Protein 9JM1 (pdb70)

Sequence (311 aa):
GEFEKRAKELIERAKKLNTRSARTAIVLANLIATYKELKKEGNEKELKLLQQSLAHMQALLEQEEGEFEKRAKELIERAKKLNTRSARTAIVLANLIATYKELKKEGNEKELKLLQQSLAHMQALLEQEEEFEKRAKELIERAKKLNTRSARTAIVLANLIATYKELKKEGNEKELKLLQQSLAHMQALLEQEEFEKRAKELIERAKKLNTRSARTAIVLANLIATYKELKKEGNEKELKLLQQSLAHMQALLEQEEGEFEKRAKELIERAKKLNTRSARTAIVLANLIATYKELKKEGNEKELKLLQQSL

Structure (mmCIF, N/CA/C/O backbone):
data_9JM1
#
_entry.id   9JM1
#
_cell.length_a   75.748
_cell.length_b   75.748
_cell.length_c   130.030
_cell.angle_alpha   90.00
_cell.angle_beta   90.00
_cell.angle_gamma   120.00
#
_symmetry.space_group_name_H-M   'P 31 2 1'
#
loop_
_entity.id
_entity.type
_entity.pdbx_description
1 polymer 'light-responsive oligomer C2-5'
2 non-polymer 'SODIUM ION'
3 water water
#
loop_
_atom_site.group_PDB
_atom_site.id
_atom_site.type_symbol
_atom_site.label_atom_id
_atom_site.label_alt_id
_atom_site.label_comp_id
_atom_site.label_asym_id
_atom_site.label_entity_id
_atom_site.label_seq_id
_atom_site.pdbx_PDB_ins_code
_atom_site.Cartn_x
_atom_site.Cartn_y
_atom_site.Cartn_z
_atom_site.occupancy
_atom_site.B_iso_or_equiv
_atom_site.auth_seq_id
_atom_site.auth_comp_id
_atom_site.auth_asym_id
_atom_site.auth_atom_id
_atom_site.pdbx_PDB_model_num
ATOM 1 N N . GLY A 1 2 ? -58.470 11.735 6.508 1.00 30.00 3 GLY A N 1
ATOM 2 C CA . GLY A 1 2 ? -57.262 12.259 7.114 1.00 30.00 3 GLY A CA 1
ATOM 3 C C . GLY A 1 2 ? -56.435 13.239 6.312 1.00 30.00 3 GLY A C 1
ATOM 4 O O . GLY A 1 2 ? -55.911 14.182 6.881 1.00 30.00 3 GLY A O 1
ATOM 5 N N . GLU A 1 3 ? -56.281 13.018 5.024 1.00 36.23 4 GLU A N 1
ATOM 6 C CA . GLU A 1 3 ? -55.552 13.939 4.189 1.00 36.47 4 GLU A CA 1
ATOM 7 C C . GLU A 1 3 ? -54.120 14.060 4.687 1.00 39.44 4 GLU A C 1
ATOM 8 O O . GLU A 1 3 ? -53.274 13.285 4.258 1.00 39.80 4 GLU A O 1
ATOM 10 N N . PHE A 1 4 ? -53.828 14.987 5.588 1.00 38.65 5 PHE A N 1
ATOM 11 C CA . PHE A 1 4 ? -52.433 15.132 5.994 1.00 28.44 5 PHE A CA 1
ATOM 12 C C . PHE A 1 4 ? -51.990 13.931 6.815 1.00 33.16 5 PHE A C 1
ATOM 13 O O . PHE A 1 4 ? -50.902 13.381 6.605 1.00 32.00 5 PHE A O 1
ATOM 21 N N . GLU A 1 5 ? -52.866 13.472 7.692 1.00 29.92 6 GLU A N 1
ATOM 22 C CA . GLU A 1 5 ? -52.514 12.390 8.591 1.00 33.31 6 GLU A CA 1
ATOM 23 C C . GLU A 1 5 ? -52.309 11.106 7.876 1.00 36.13 6 GLU A C 1
ATOM 24 O O . GLU A 1 5 ? -51.469 10.314 8.245 1.00 45.86 6 GLU A O 1
ATOM 30 N N . LYS A 1 6 ? -53.064 10.902 6.833 1.00 38.43 7 LYS A N 1
ATOM 31 C CA . LYS A 1 6 ? -52.990 9.657 6.125 1.00 38.88 7 LYS A CA 1
ATOM 32 C C . LYS A 1 6 ? -51.688 9.528 5.365 1.00 41.43 7 LYS A C 1
ATOM 33 O O . LYS A 1 6 ? -51.082 8.474 5.377 1.00 45.56 7 LYS A O 1
ATOM 39 N N . ARG A 1 7 ? -51.253 10.587 4.710 1.00 37.97 8 ARG A N 1
ATOM 40 C CA . ARG A 1 7 ? -49.973 10.569 4.050 1.00 34.93 8 ARG A CA 1
ATOM 41 C C . ARG A 1 7 ? -48.832 10.475 5.057 1.00 39.27 8 ARG A C 1
ATOM 42 O O . ARG A 1 7 ? -47.844 9.841 4.784 1.00 41.17 8 ARG A O 1
ATOM 50 N N . ALA A 1 8 ? -48.964 11.106 6.221 1.00 40.73 9 ALA A N 1
ATOM 51 C CA . ALA A 1 8 ? -47.932 10.942 7.240 1.00 37.47 9 ALA A CA 1
ATOM 52 C C . ALA A 1 8 ? -47.900 9.521 7.793 1.00 41.94 9 ALA A C 1
ATOM 53 O O . ALA A 1 8 ? -46.820 8.959 8.010 1.00 38.53 9 ALA A O 1
ATOM 55 N N . LYS A 1 9 ? -49.072 8.915 8.018 1.00 42.85 10 LYS A N 1
ATOM 56 C CA . LYS A 1 9 ? -49.098 7.535 8.498 1.00 38.10 10 LYS A CA 1
ATOM 57 C C . LYS A 1 9 ? -48.602 6.566 7.437 1.00 41.44 10 LYS A C 1
ATOM 58 O O . LYS A 1 9 ? -47.968 5.557 7.768 1.00 44.35 10 LYS A O 1
ATOM 64 N N . GLU A 1 10 ? -48.883 6.851 6.163 1.00 40.35 11 GLU A N 1
ATOM 65 C CA . GLU A 1 10 ? -48.309 6.053 5.089 1.00 43.38 11 GLU A CA 1
ATOM 66 C C . GLU A 1 10 ? -46.795 6.187 5.082 1.00 45.47 11 GLU A C 1
ATOM 67 O O . GLU A 1 10 ? -46.085 5.228 4.759 1.00 45.56 11 GLU A O 1
ATOM 73 N N . LEU A 1 11 ? -46.286 7.368 5.443 1.00 42.20 12 LEU A N 1
ATOM 74 C CA . LEU A 1 11 ? -44.850 7.543 5.607 1.00 39.83 12 LEU A CA 1
ATOM 75 C C . LEU A 1 11 ? -44.354 6.859 6.875 1.00 38.60 12 LEU A C 1
ATOM 76 O O . LEU A 1 11 ? -43.237 6.334 6.894 1.00 38.43 12 LEU A O 1
ATOM 81 N N . ILE A 1 12 ? -45.172 6.846 7.934 1.00 39.62 13 ILE A N 1
ATOM 82 C CA . ILE A 1 12 ? -44.806 6.123 9.154 1.00 37.71 13 ILE A CA 1
ATOM 83 C C . ILE A 1 12 ? -44.644 4.645 8.862 1.00 44.46 13 ILE A C 1
ATOM 84 O O . ILE A 1 12 ? -43.643 4.016 9.241 1.00 44.37 13 ILE A O 1
ATOM 89 N N . GLU A 1 13 ? -45.635 4.058 8.187 1.00 42.67 14 GLU A N 1
ATOM 90 C CA . GLU A 1 13 ? -45.558 2.670 7.774 1.00 46.46 14 GLU A CA 1
ATOM 91 C C . GLU A 1 13 ? -44.368 2.476 6.861 1.00 49.01 14 GLU A C 1
ATOM 92 O O . GLU A 1 13 ? -43.570 1.547 7.027 1.00 51.18 14 GLU A O 1
ATOM 98 N N . ARG A 1 14 ? -44.224 3.379 5.894 1.00 49.10 15 ARG A N 1
ATOM 99 C CA . ARG A 1 14 ? -43.294 3.095 4.825 1.00 41.77 15 ARG A CA 1
ATOM 100 C C . ARG A 1 14 ? -41.881 3.061 5.388 1.00 49.69 15 ARG A C 1
ATOM 101 O O . ARG A 1 14 ? -41.096 2.158 5.077 1.00 54.00 15 ARG A O 1
ATOM 109 N N . ALA A 1 15 ? -41.587 4.020 6.276 1.00 47.41 16 ALA A N 1
ATOM 110 C CA . ALA A 1 15 ? -40.324 4.195 6.988 1.00 46.92 16 ALA A CA 1
ATOM 111 C C . ALA A 1 15 ? -40.101 3.142 8.070 1.00 49.58 16 ALA A C 1
ATOM 112 O O . ALA A 1 15 ? -38.953 2.869 8.453 1.00 44.76 16 ALA A O 1
ATOM 114 N N . LYS A 1 16 ? -41.187 2.601 8.628 1.00 47.18 17 LYS A N 1
ATOM 115 C CA . LYS A 1 16 ? -41.073 1.603 9.683 1.00 47.37 17 LYS A CA 1
ATOM 116 C C . LYS A 1 16 ? -40.405 0.327 9.208 1.00 50.51 17 LYS A C 1
ATOM 117 O O . LYS A 1 16 ? -39.995 -0.478 10.043 1.00 52.30 17 LYS A O 1
ATOM 123 N N . LYS A 1 17 ? -40.290 0.147 7.918 1.00 47.16 18 LYS A N 1
ATOM 124 C CA . LYS A 1 17 ? -39.712 -1.052 7.398 1.00 48.26 18 LYS A CA 1
ATOM 125 C C . LYS A 1 17 ? -38.228 -0.871 7.065 1.00 56.16 18 LYS A C 1
ATOM 126 O O . LYS A 1 17 ? -37.640 -1.706 6.401 1.00 57.22 18 LYS A O 1
ATOM 132 N N . LEU A 1 18 ? -37.621 0.209 7.511 1.00 52.10 19 LEU A N 1
ATOM 133 C CA . LEU A 1 18 ? -36.203 0.399 7.297 1.00 55.21 19 LEU A CA 1
ATOM 134 C C . LEU A 1 18 ? -35.544 0.132 8.609 1.00 60.99 19 LEU A C 1
ATOM 135 O O . LEU A 1 18 ? -34.36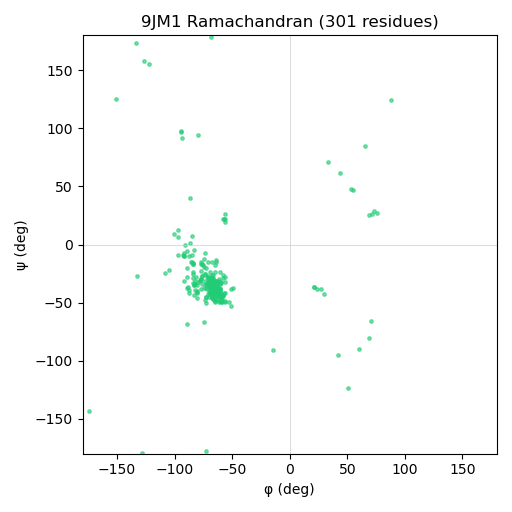1 -0.167 8.663 1.00 55.18 19 LEU A O 1
ATOM 140 N N . ASN A 1 19 ? -36.318 0.251 9.673 1.00 58.90 20 ASN A N 1
ATOM 141 C CA . ASN A 1 19 ? -35.813 0.073 11.022 1.00 58.02 20 ASN A CA 1
ATOM 142 C C . ASN A 1 19 ? -34.384 0.512 11.273 1.00 57.83 20 ASN A C 1
ATOM 143 O O . ASN A 1 19 ? -33.511 -0.315 11.508 1.00 61.82 20 ASN A O 1
ATOM 148 N N . THR A 1 20 ? -34.150 1.812 11.270 1.00 50.00 21 THR A N 1
ATOM 149 C CA . THR A 1 20 ? -32.841 2.321 11.607 1.00 53.69 21 THR A CA 1
ATOM 150 C C . THR A 1 20 ? -33.015 3.391 12.680 1.00 47.90 21 THR A C 1
ATOM 151 O O . THR A 1 20 ? -34.119 3.670 13.101 1.00 47.94 21 THR A O 1
ATOM 155 N N . ARG A 1 21 ? -31.930 3.988 13.119 1.00 45.38 22 ARG A N 1
ATOM 156 C CA . ARG A 1 21 ? -32.021 5.035 14.118 1.00 48.24 22 ARG A CA 1
ATOM 157 C C . ARG A 1 21 ? -32.579 6.297 13.516 1.00 41.32 22 ARG A C 1
ATOM 158 O O . ARG A 1 21 ? -33.445 6.908 14.098 1.00 41.94 22 ARG A O 1
ATOM 161 N N . SER A 1 22 ? -32.089 6.664 12.355 1.00 38.73 23 SER A N 1
ATOM 162 C CA . SER A 1 22 ? -32.525 7.839 11.661 1.00 35.49 23 SER A CA 1
ATOM 163 C C . SER A 1 22 ? -33.983 7.788 11.364 1.00 35.57 23 SER A C 1
ATOM 164 O O . SER A 1 22 ? -34.688 8.750 11.533 1.00 30.85 23 SER A O 1
ATOM 167 N N . ALA A 1 23 ? -34.429 6.646 10.913 1.00 41.69 24 ALA A N 1
ATOM 168 C CA . ALA A 1 23 ? -35.813 6.462 10.592 1.00 38.03 24 ALA A CA 1
ATOM 169 C C . ALA A 1 23 ? -36.689 6.428 11.806 1.00 30.52 24 ALA A C 1
ATOM 170 O O . ALA A 1 23 ? -37.814 6.851 11.737 1.00 36.05 24 ALA A O 1
ATOM 172 N N . ARG A 1 24 ? -36.195 5.927 12.920 1.00 31.10 25 ARG A N 1
ATOM 173 C CA . ARG A 1 24 ? -37.031 6.029 14.108 1.00 39.62 25 ARG A CA 1
ATOM 174 C C . ARG A 1 24 ? -37.111 7.463 14.598 1.00 32.90 25 ARG A C 1
ATOM 175 O O . ARG A 1 24 ? -37.989 7.787 15.403 1.00 34.80 25 ARG A O 1
ATOM 183 N N . THR A 1 25 ? -36.221 8.327 14.108 1.00 27.48 26 THR A N 1
ATOM 184 C CA . THR A 1 25 ? -36.306 9.754 14.387 1.00 36.42 26 THR A CA 1
ATOM 185 C C . THR A 1 25 ? -37.288 10.429 13.441 1.00 32.17 26 THR A C 1
ATOM 186 O O . THR A 1 25 ? -37.991 11.369 13.832 1.00 29.07 26 THR A O 1
ATOM 190 N N . ALA A 1 26 ? -37.351 9.956 12.195 1.00 26.01 27 ALA A N 1
ATOM 191 C CA . ALA A 1 26 ? -38.345 10.466 11.260 1.00 34.63 27 ALA A CA 1
ATOM 192 C C . ALA A 1 26 ? -39.750 10.041 11.664 1.00 30.04 27 ALA A C 1
ATOM 193 O O . ALA A 1 26 ? -40.703 10.814 11.517 1.00 29.81 27 ALA A O 1
ATOM 195 N N . ILE A 1 27 ? -39.895 8.823 12.193 1.00 33.37 28 ILE A N 1
ATOM 196 C CA . ILE A 1 27 ? -41.216 8.336 12.582 1.00 36.49 28 ILE A CA 1
ATOM 197 C C . ILE A 1 27 ? -41.767 9.150 13.746 1.00 29.97 28 ILE A C 1
ATOM 198 O O . ILE A 1 27 ? -42.928 9.576 13.730 1.00 29.58 28 ILE A O 1
ATOM 203 N N . VAL A 1 28 ? -40.950 9.374 14.770 1.00 31.18 29 VAL A N 1
ATOM 204 C CA . VAL A 1 28 ? -41.346 10.180 15.919 1.00 24.62 29 VAL A CA 1
ATOM 205 C C . VAL A 1 28 ? -41.748 11.581 15.472 1.00 30.27 29 VAL A C 1
ATOM 206 O O . VAL A 1 28 ? -42.710 12.160 15.980 1.00 30.25 29 VAL A O 1
ATOM 229 N N . LEU A 1 30 ? -42.782 12.602 12.336 1.00 28.78 31 LEU A N 1
ATOM 230 C CA . LEU A 1 30 ? -44.014 12.542 11.553 1.00 28.75 31 LEU A CA 1
ATOM 231 C C . LEU A 1 30 ? -45.230 12.336 12.453 1.00 32.79 31 LEU A C 1
ATOM 232 O O . LEU A 1 30 ? -46.305 12.875 12.189 1.00 30.66 31 LEU A O 1
ATOM 237 N N . ALA A 1 31 ? -45.056 11.543 13.514 1.00 28.73 32 ALA A N 1
ATOM 238 C CA . ALA A 1 31 ? -46.117 11.408 14.505 1.00 22.49 32 ALA A CA 1
ATOM 239 C C . ALA A 1 31 ? -46.406 12.750 15.165 1.00 23.19 32 ALA A C 1
ATOM 240 O O . ALA A 1 31 ? -47.566 13.084 15.433 1.00 25.62 32 ALA A O 1
ATOM 242 N N . ASN A 1 32 ? -45.357 13.529 15.442 1.00 25.94 33 ASN A N 1
ATOM 243 C CA . ASN A 1 32 ? -45.541 14.865 16.000 1.00 25.34 33 ASN A CA 1
ATOM 244 C C . ASN A 1 32 ? -46.173 15.822 14.995 1.00 27.87 33 ASN A C 1
ATOM 245 O O . ASN A 1 32 ? -46.930 16.715 15.390 1.00 27.72 33 ASN A O 1
ATOM 250 N N . LEU A 1 33 ? -45.878 15.659 13.701 1.00 26.75 34 LEU A N 1
ATOM 251 C CA . LEU A 1 33 ? -46.515 16.506 12.696 1.00 27.27 34 LEU A CA 1
ATOM 252 C C . LEU A 1 33 ? -48.018 16.266 12.651 1.00 23.48 34 LEU A C 1
ATOM 253 O O . LEU A 1 33 ? -48.799 17.210 12.483 1.00 25.27 34 LEU A O 1
ATOM 258 N N . ILE A 1 34 ? -48.439 15.006 12.782 1.00 25.08 35 ILE A N 1
ATOM 259 C CA . ILE A 1 34 ? -49.865 14.691 12.836 1.00 22.73 35 ILE A CA 1
ATOM 260 C C . ILE A 1 34 ? -50.516 15.384 14.025 1.00 24.75 35 ILE A C 1
ATOM 261 O O . ILE A 1 34 ? -51.558 16.037 13.894 1.00 29.52 35 ILE A O 1
ATOM 266 N N . ALA A 1 35 ? -49.900 15.262 15.204 1.00 23.66 36 ALA A N 1
ATOM 267 C CA . ALA A 1 35 ? -50.478 15.850 16.408 1.00 25.66 36 ALA A CA 1
ATOM 268 C C . ALA A 1 35 ? -50.533 17.367 16.304 1.00 22.61 36 ALA A C 1
ATOM 269 O O . ALA A 1 35 ? -51.517 17.991 16.718 1.00 24.48 36 ALA A O 1
ATOM 271 N N . THR A 1 36 ? -49.481 17.980 15.759 1.00 24.72 37 THR A N 1
ATOM 272 C CA . THR A 1 36 ? -49.485 19.427 15.577 1.00 26.12 37 THR A CA 1
ATOM 273 C C . THR A 1 36 ? -50.499 19.839 14.518 1.00 27.39 37 THR A C 1
ATOM 274 O O . THR A 1 36 ? -51.147 20.885 14.642 1.00 30.92 37 THR A O 1
ATOM 278 N N . TYR A 1 37 ? -50.645 19.028 13.466 1.00 23.24 38 TYR A N 1
ATOM 279 C CA . TYR A 1 37 ? -51.587 19.355 12.400 1.00 26.00 38 TYR A CA 1
ATOM 280 C C . TYR A 1 37 ? -53.025 19.348 12.903 1.00 29.63 38 TYR A C 1
ATOM 281 O O . TYR A 1 37 ? -53.822 20.219 12.533 1.00 28.27 38 TYR A O 1
ATOM 290 N N . LYS A 1 38 ? -53.380 18.366 13.736 1.00 30.83 39 LYS A N 1
ATOM 291 C CA . LYS A 1 38 ? -54.740 18.299 14.261 1.00 29.14 39 LYS A CA 1
ATOM 292 C C . LYS A 1 38 ? -55.080 19.543 15.070 1.00 35.36 39 LYS A C 1
ATOM 293 O O . LYS A 1 38 ? -56.202 20.057 14.990 1.00 32.25 39 LYS A O 1
ATOM 299 N N . GLU A 1 39 ? -54.121 20.048 15.847 1.00 29.80 40 GLU A N 1
ATOM 300 C CA . GLU A 1 39 ? -54.367 21.245 16.644 1.00 33.21 40 GLU A CA 1
ATOM 301 C C . GLU A 1 39 ? -54.487 22.481 15.761 1.00 34.31 40 GLU A C 1
ATOM 302 O O . GLU A 1 39 ? -55.388 23.305 15.951 1.00 35.76 40 GLU A O 1
ATOM 308 N N . LEU A 1 40 ? -53.583 22.628 14.787 1.00 32.47 41 LEU A N 1
ATOM 309 C CA . LEU A 1 40 ? -53.624 23.808 13.930 1.00 33.37 41 LEU A CA 1
ATOM 310 C C . LEU A 1 40 ? -54.867 23.825 13.051 1.00 28.96 41 LEU A C 1
ATOM 311 O O . LEU A 1 40 ? -55.327 24.902 12.653 1.00 32.21 41 LEU A O 1
ATOM 316 N N . LYS A 1 41 ? -55.427 22.654 12.740 1.00 25.48 42 LYS A N 1
ATOM 317 C CA . LYS A 1 41 ? -56.690 22.624 12.011 1.00 31.68 42 LYS A CA 1
ATOM 318 C C . LYS A 1 41 ? -57.832 23.136 12.880 1.00 34.77 42 LYS A C 1
ATOM 319 O O . LYS A 1 41 ? -58.707 23.865 12.399 1.00 35.27 42 LYS A O 1
ATOM 325 N N . LYS A 1 42 ? -57.846 22.753 14.161 1.00 31.44 43 LYS A N 1
ATOM 326 C CA . LYS A 1 42 ? -58.831 23.304 15.086 1.00 31.61 43 LYS A CA 1
ATOM 327 C C . LYS A 1 42 ? -58.621 24.800 15.276 1.00 32.73 43 LYS A C 1
ATOM 328 O O . LYS A 1 42 ? -59.588 25.561 15.394 1.00 42.78 43 LYS A O 1
ATOM 334 N N . GLU A 1 43 ? -57.360 25.238 15.311 1.00 33.31 44 GLU A N 1
ATOM 335 C CA . GLU A 1 43 ? -57.057 26.655 15.466 1.00 33.09 44 GLU A CA 1
ATOM 336 C C . GLU A 1 43 ? -57.356 27.453 14.207 1.00 38.84 44 GLU A C 1
ATOM 337 O O . GLU A 1 43 ? -57.499 28.678 14.285 1.00 50.53 44 GLU A O 1
ATOM 343 N N . GLY A 1 44 ? -57.448 26.797 13.052 1.00 36.58 45 GLY A N 1
ATOM 344 C CA . GLY A 1 44 ? -57.676 27.544 11.834 1.00 32.87 45 GLY A CA 1
ATOM 345 C C . GLY A 1 44 ? -56.459 28.266 11.310 1.00 34.84 45 GLY A C 1
ATOM 346 O O . GLY A 1 44 ? -56.601 29.267 10.605 1.00 42.06 45 GLY A O 1
ATOM 347 N N . ASN A 1 45 ? -55.261 27.768 11.603 1.00 31.46 46 ASN A N 1
ATOM 348 C CA . ASN A 1 45 ? -54.027 28.432 11.190 1.00 35.59 46 ASN A CA 1
ATOM 349 C C . ASN A 1 45 ? -53.601 27.800 9.876 1.00 33.30 46 ASN A C 1
ATOM 350 O O . ASN A 1 45 ? -52.940 26.760 9.856 1.00 34.68 46 ASN A O 1
ATOM 355 N N . GLU A 1 46 ? -53.963 28.452 8.772 1.00 30.68 47 GLU A N 1
ATOM 356 C CA . GLU A 1 46 ? -53.766 27.870 7.454 1.00 30.88 47 GLU A CA 1
ATOM 357 C C . GLU A 1 46 ? -52.366 28.114 6.921 1.00 24.06 47 GLU A C 1
ATOM 358 O O . GLU A 1 46 ? -51.887 27.337 6.087 1.00 27.02 47 GLU A O 1
ATOM 360 N N . LYS A 1 47 ? -51.698 29.171 7.386 1.00 24.93 48 LYS A N 1
ATOM 361 C CA . LYS A 1 47 ? -50.311 29.383 6.995 1.00 26.27 48 LYS A CA 1
ATOM 362 C C . LYS A 1 47 ? -49.424 28.291 7.576 1.00 25.05 48 LYS A C 1
ATOM 363 O O . LYS A 1 47 ? -48.513 27.796 6.903 1.00 24.03 48 LYS A O 1
ATOM 369 N N . GLU A 1 48 ? -49.683 27.900 8.825 1.00 29.47 49 GLU A N 1
ATOM 370 C CA . GLU A 1 48 ? -48.904 26.843 9.456 1.00 20.49 49 GLU A CA 1
ATOM 371 C C . GLU A 1 48 ? -49.336 25.471 8.956 1.00 24.64 49 GLU A C 1
ATOM 372 O O . GLU A 1 48 ? -48.517 24.545 8.919 1.00 22.89 49 GLU A O 1
ATOM 378 N N . LEU A 1 49 ? -50.611 25.318 8.582 1.00 23.11 50 LEU A N 1
ATOM 379 C CA . LEU A 1 49 ? -51.054 24.070 7.969 1.00 21.46 50 LEU A CA 1
ATOM 380 C C . LEU A 1 49 ? -50.331 23.841 6.649 1.00 22.05 50 LEU A C 1
ATOM 381 O O . LEU A 1 49 ? -49.897 22.722 6.351 1.00 21.23 50 LEU A O 1
ATOM 386 N N . LYS A 1 50 ? -50.200 24.898 5.845 1.00 24.21 51 LYS A N 1
ATOM 387 C CA . LYS A 1 50 ? -49.398 24.827 4.629 1.00 26.03 51 LYS A CA 1
ATOM 388 C C . LYS A 1 50 ? -47.941 24.528 4.952 1.00 21.88 51 LYS A C 1
ATOM 389 O O . LYS A 1 50 ? -47.299 23.718 4.273 1.00 25.62 51 LYS A O 1
ATOM 395 N N . LEU A 1 51 ? -47.400 25.188 5.977 1.00 26.61 52 LEU A N 1
ATOM 396 C CA . LEU A 1 51 ? -46.015 24.956 6.372 1.00 25.03 52 LEU A CA 1
ATOM 397 C C . LEU A 1 51 ? -45.766 23.493 6.723 1.00 25.25 52 LEU A C 1
ATOM 398 O O . LEU A 1 51 ? -44.752 22.914 6.314 1.00 24.30 52 LEU A O 1
ATOM 403 N N . LEU A 1 52 ? -46.675 22.879 7.484 1.00 17.59 53 LEU A N 1
ATOM 404 C CA . LEU A 1 52 ? -46.520 21.467 7.825 1.00 24.07 53 LEU A CA 1
ATOM 405 C C . LEU A 1 52 ? -46.736 20.562 6.617 1.00 25.20 53 LEU A C 1
ATOM 406 O O . LEU A 1 52 ? -46.093 19.512 6.504 1.00 26.53 53 LEU A O 1
ATOM 411 N N . GLN A 1 53 ? -47.639 20.944 5.710 1.00 19.79 54 GLN A N 1
ATOM 412 C CA . GLN A 1 53 ? -47.817 20.169 4.486 1.00 31.64 54 GLN A CA 1
ATOM 413 C C . GLN A 1 53 ? -46.540 20.167 3.659 1.00 27.52 54 GLN A C 1
ATOM 414 O O . GLN A 1 53 ? -46.188 19.154 3.043 1.00 23.19 54 GLN A O 1
ATOM 420 N N . GLN A 1 54 ? -45.838 21.301 3.629 1.00 21.89 55 GLN A N 1
ATOM 421 C CA . GLN A 1 54 ? -44.550 21.362 2.948 1.00 20.25 55 GLN A CA 1
ATOM 422 C C . GLN A 1 54 ? -43.527 20.461 3.626 1.00 23.90 55 GLN A C 1
ATOM 423 O O . GLN A 1 54 ? -42.765 19.758 2.951 1.00 24.56 55 GLN A O 1
ATOM 429 N N . SER A 1 55 ? -43.481 20.483 4.962 1.00 22.62 56 SER A N 1
ATOM 430 C CA . SER A 1 55 ? -42.567 19.601 5.678 1.00 23.59 56 SER A CA 1
ATOM 431 C C . SER A 1 55 ? -42.866 18.136 5.384 1.00 22.88 56 SER A C 1
ATOM 432 O O . SER A 1 55 ? -41.947 17.317 5.290 1.00 21.33 56 SER A O 1
ATOM 435 N N . LEU A 1 56 ? -44.142 17.796 5.183 1.00 20.01 57 LEU A N 1
ATOM 436 C CA . LEU A 1 56 ? -44.496 16.420 4.849 1.00 23.64 57 LEU A CA 1
ATOM 437 C C . LEU A 1 56 ? -43.984 16.025 3.471 1.00 25.61 57 LEU A C 1
ATOM 438 O O . LEU A 1 56 ? -43.650 14.855 3.247 1.00 26.97 57 LEU A O 1
ATOM 443 N N . ALA A 1 57 ? -43.894 16.980 2.542 1.00 29.15 58 ALA A N 1
ATOM 444 C CA . ALA A 1 57 ? -43.466 16.651 1.190 1.00 28.34 58 ALA A CA 1
ATOM 445 C C . ALA A 1 57 ? -41.953 16.661 1.066 1.00 27.61 58 ALA A C 1
ATOM 446 O O . ALA A 1 57 ? -41.412 16.100 0.107 1.00 29.81 58 ALA A O 1
ATOM 448 N N . HIS A 1 58 ? -41.267 17.241 2.048 1.00 24.69 59 HIS A N 1
ATOM 449 C CA . HIS A 1 58 ? -39.816 17.170 2.116 1.00 21.21 59 HIS A CA 1
ATOM 450 C C . HIS A 1 58 ? -39.399 15.856 2.763 1.00 29.36 59 HIS A C 1
ATOM 451 O O . HIS A 1 58 ? -38.475 15.189 2.283 1.00 28.53 59 HIS A O 1
ATOM 458 N N . MET A 1 59 ? -40.075 15.469 3.852 1.00 26.85 60 MET A N 1
ATOM 459 C CA . MET A 1 59 ? -39.805 14.170 4.461 1.00 26.10 60 MET A CA 1
ATOM 460 C C . MET A 1 59 ? -40.101 13.031 3.502 1.00 30.21 60 MET A C 1
ATOM 461 O O . MET A 1 59 ? -39.439 11.989 3.549 1.00 35.48 60 MET A O 1
ATOM 466 N N . GLN A 1 60 ? -41.062 13.219 2.595 1.00 33.41 61 GLN A N 1
ATOM 467 C CA . GLN A 1 60 ? -41.309 12.168 1.617 1.00 33.16 61 GLN A CA 1
ATOM 468 C C . GLN A 1 60 ? -40.152 12.033 0.640 1.00 28.80 61 GLN A C 1
ATOM 469 O O . GLN A 1 60 ? -39.839 10.919 0.216 1.00 35.53 61 GLN A O 1
ATOM 475 N N . ALA A 1 61 ? -39.422 13.116 0.368 1.00 28.87 62 ALA A N 1
ATOM 476 C CA . ALA A 1 61 ? -38.358 13.014 -0.622 1.00 23.81 62 ALA A CA 1
ATOM 477 C C . ALA A 1 61 ? -37.050 12.551 -0.007 1.00 36.70 62 ALA A C 1
ATOM 478 O O . ALA A 1 61 ? -36.113 12.214 -0.739 1.00 41.06 62 ALA A O 1
ATOM 480 N N . LEU A 1 62 ? -36.987 12.499 1.321 1.00 35.32 63 LEU A N 1
ATOM 481 C CA . LEU A 1 62 ? -35.834 11.957 2.025 1.00 26.85 63 LEU A CA 1
ATOM 482 C C . LEU A 1 62 ? -36.019 10.461 2.231 1.00 29.77 63 LEU A C 1
ATOM 483 O O . LEU A 1 62 ? -35.058 9.688 2.146 1.00 39.92 63 LEU A O 1
ATOM 488 N N . LEU A 1 63 ? -37.257 10.048 2.496 1.00 30.80 64 LEU A N 1
ATOM 489 C CA . LEU A 1 63 ? -37.608 8.657 2.734 1.00 35.36 64 LEU A CA 1
ATOM 490 C C . LEU A 1 63 ? -38.025 7.927 1.462 1.00 38.20 64 LEU A C 1
ATOM 491 O O . LEU A 1 63 ? -38.226 6.709 1.506 1.00 42.46 64 LEU A O 1
ATOM 496 N N . GLU A 1 64 ? -38.167 8.635 0.336 1.00 37.66 65 GLU A N 1
ATOM 497 C CA . GLU A 1 64 ? -38.278 7.957 -0.952 1.00 43.37 65 GLU A CA 1
ATOM 498 C C . GLU A 1 64 ? -36.905 7.553 -1.474 1.00 37.93 65 GLU A C 1
ATOM 499 O O . GLU A 1 64 ? -36.733 6.447 -1.998 1.00 39.84 65 GLU A O 1
ATOM 505 N N . GLN A 1 65 ? -35.918 8.439 -1.326 1.00 33.84 66 GLN A N 1
ATOM 506 C CA . GLN A 1 65 ? -34.563 8.144 -1.775 1.00 37.55 66 GLN A CA 1
ATOM 507 C C . GLN A 1 65 ? -33.900 7.092 -0.896 1.00 47.37 66 GLN A C 1
ATOM 508 O O . GLN A 1 65 ? -33.007 6.372 -1.357 1.00 48.20 66 GLN A O 1
ATOM 514 N N . GLU A 1 66 ? -34.318 6.996 0.368 1.00 46.72 67 GLU A N 1
ATOM 515 C CA . GLU A 1 66 ? -33.687 6.063 1.295 1.00 44.03 67 GLU A CA 1
ATOM 516 C C . GLU A 1 66 ? -34.065 4.623 0.974 1.00 46.57 67 GLU A C 1
ATOM 517 O O . GLU A 1 66 ? -33.194 3.753 0.857 1.00 51.99 67 GLU A O 1
ATOM 523 N N . GLU A 1 67 ? -35.357 4.357 0.825 1.00 42.97 68 GLU A N 1
ATOM 524 C CA . GLU A 1 67 ? -35.855 3.008 0.577 1.00 49.49 68 GLU A CA 1
ATOM 525 C C . GLU A 1 67 ? -35.446 2.481 -0.797 1.00 47.11 68 GLU A C 1
ATOM 526 O O . GLU A 1 67 ? -34.696 3.127 -1.527 1.00 46.48 68 GLU A O 1
ATOM 532 N N . GLY B 1 2 ? -18.534 21.824 15.729 1.00 56.91 3 GLY B N 1
ATOM 533 C CA . GLY B 1 2 ? -19.653 20.908 15.851 1.00 61.13 3 GLY B CA 1
ATOM 534 C C . GLY B 1 2 ? -20.150 20.386 14.517 1.00 55.27 3 GLY B C 1
ATOM 535 O O . GLY B 1 2 ? -20.699 19.285 14.442 1.00 50.62 3 GLY B O 1
ATOM 536 N N . GLU B 1 3 ? -19.986 21.206 13.473 1.00 47.72 4 GLU B N 1
ATOM 537 C CA . GLU B 1 3 ? -20.321 20.833 12.101 1.00 50.18 4 GLU B CA 1
ATOM 538 C C . GLU B 1 3 ? -21.842 20.712 11.945 1.00 49.22 4 GLU B C 1
ATOM 539 O O . GLU B 1 3 ? -22.476 21.638 11.430 1.00 49.56 4 GLU B O 1
ATOM 545 N N . PHE B 1 4 ? -22.444 19.596 12.362 1.00 48.87 5 PHE B N 1
ATOM 546 C CA . PHE B 1 4 ? -23.899 19.461 12.308 1.00 42.82 5 PHE B CA 1
ATOM 547 C C . PHE B 1 4 ? -24.601 20.299 13.374 1.00 45.52 5 PHE B C 1
ATOM 548 O O . PHE B 1 4 ? -25.598 20.974 13.089 1.00 39.04 5 PHE B O 1
ATOM 556 N N . GLU B 1 5 ? -24.099 20.262 14.613 1.00 47.34 6 GLU B N 1
ATOM 557 C CA . GLU B 1 5 ? -24.833 20.843 15.738 1.00 42.09 6 GLU B CA 1
ATOM 558 C C . GLU B 1 5 ? -24.988 22.358 15.637 1.00 44.48 6 GLU B C 1
ATOM 559 O O . GLU B 1 5 ? -26.090 22.879 15.838 1.00 44.41 6 GLU B O 1
ATOM 565 N N . LYS B 1 6 ? -23.921 23.082 15.287 1.00 45.88 7 LYS B N 1
ATOM 566 C CA . LYS B 1 6 ? -23.988 24.544 15.312 1.00 46.19 7 LYS B CA 1
ATOM 567 C C . LYS B 1 6 ? -24.973 25.069 14.276 1.00 42.88 7 LYS B C 1
ATOM 568 O O . LYS B 1 6 ? -25.646 26.079 14.511 1.00 43.68 7 LYS B O 1
ATOM 574 N N . ARG B 1 7 ? -25.077 24.398 13.126 1.00 38.51 8 ARG B N 1
ATOM 575 C CA . ARG B 1 7 ? -26.056 24.816 12.128 1.00 42.88 8 ARG B CA 1
ATOM 576 C C . ARG B 1 7 ? -27.463 24.451 12.583 1.00 41.44 8 ARG B C 1
ATOM 577 O O . ARG B 1 7 ? -28.414 25.205 12.346 1.00 41.99 8 ARG B O 1
ATOM 585 N N . ALA B 1 8 ? -27.613 23.296 13.237 1.00 40.75 9 ALA B N 1
ATOM 586 C CA . ALA B 1 8 ? -28.899 22.949 13.829 1.00 33.88 9 ALA B CA 1
ATOM 587 C C . ALA B 1 8 ? -29.304 23.977 14.878 1.00 37.92 9 ALA B C 1
ATOM 588 O O . ALA B 1 8 ? -30.484 24.325 14.997 1.00 33.69 9 ALA B O 1
ATOM 590 N N . LYS B 1 9 ? -28.334 24.473 15.654 1.00 36.58 10 LYS B N 1
ATOM 591 C CA . LYS B 1 9 ? -28.625 25.541 16.605 1.00 39.90 10 LYS B CA 1
ATOM 592 C C . LYS B 1 9 ? -28.963 26.843 15.888 1.00 39.29 10 LYS B C 1
ATOM 593 O O . LYS B 1 9 ? -29.755 27.641 16.403 1.00 38.08 10 LYS B O 1
ATOM 599 N N . GLU B 1 10 ? -28.363 27.088 14.717 1.00 39.01 11 GLU B N 1
ATOM 600 C CA . GLU B 1 10 ? -28.748 28.256 13.930 1.00 36.40 11 GLU B CA 1
ATOM 601 C C . GLU B 1 10 ? -30.194 28.154 13.465 1.00 38.93 11 GLU B C 1
ATOM 602 O O . GLU B 1 10 ? -30.914 29.159 13.420 1.00 42.81 11 GLU B O 1
ATOM 608 N N . LEU B 1 11 ? -30.642 26.942 13.124 1.00 34.89 12 LEU B N 1
ATOM 609 C CA . LEU B 1 11 ? -32.034 26.754 12.730 1.00 32.55 12 LEU B CA 1
ATOM 610 C C . LEU B 1 11 ? -32.968 26.843 13.927 1.00 30.26 12 LEU B C 1
ATOM 611 O O . LEU B 1 11 ? -34.101 27.319 13.795 1.00 35.86 12 LEU B O 1
ATOM 616 N N . ILE B 1 12 ? -32.517 26.377 15.093 1.00 34.51 13 ILE B N 1
ATOM 617 C CA . ILE B 1 12 ? -33.300 26.531 16.314 1.00 31.09 13 ILE B CA 1
ATOM 618 C C . ILE B 1 12 ? -33.493 28.007 16.640 1.00 35.61 13 ILE B C 1
ATOM 619 O O . ILE B 1 12 ? -34.597 28.441 16.995 1.00 34.62 13 ILE B O 1
ATOM 624 N N . GLU B 1 13 ? -32.426 28.803 16.519 1.00 33.98 14 GLU B N 1
ATOM 625 C CA . GLU B 1 13 ? -32.515 30.231 16.812 1.00 37.39 14 GLU B CA 1
ATOM 626 C C . GLU B 1 13 ? -33.555 30.918 15.935 1.00 38.58 14 GLU B C 1
ATOM 627 O O . GLU B 1 13 ? -34.408 31.662 16.432 1.00 42.73 14 GLU B O 1
ATOM 633 N N . ARG B 1 14 ? -33.498 30.683 14.622 1.00 40.33 15 ARG B N 1
ATOM 634 C CA . ARG B 1 14 ? -34.456 31.317 13.722 1.00 36.96 15 ARG B CA 1
ATOM 635 C C . ARG B 1 14 ? -35.872 30.804 13.955 1.00 42.03 15 ARG B C 1
ATOM 636 O O . ARG B 1 14 ? -36.835 31.567 13.815 1.00 45.02 15 ARG B O 1
ATOM 644 N N . ALA B 1 15 ? -36.022 29.526 14.312 1.00 37.79 16 ALA B N 1
ATOM 645 C CA . ALA B 1 15 ? -37.355 28.989 14.552 1.00 31.60 16 ALA B CA 1
ATOM 646 C C . ALA B 1 15 ? -37.978 29.595 15.800 1.00 33.76 16 ALA B C 1
ATOM 647 O O . ALA B 1 15 ? -39.202 29.751 15.868 1.00 32.97 16 ALA B O 1
ATOM 649 N N . LYS B 1 16 ? -37.159 29.929 16.798 1.00 31.85 17 LYS B N 1
ATOM 650 C CA . LYS B 1 16 ? -37.683 30.539 18.011 1.00 40.48 17 LYS B CA 1
ATOM 651 C C . LYS B 1 16 ? -38.202 31.949 17.778 1.00 37.71 17 LYS B C 1
ATOM 652 O O . LYS B 1 16 ? -39.041 32.420 18.552 1.00 37.08 17 LYS B O 1
ATOM 658 N N . LYS B 1 17 ? -37.722 32.634 16.744 1.00 37.82 18 LYS B N 1
ATOM 659 C CA . LYS B 1 17 ? -38.179 33.987 16.472 1.00 42.33 18 LYS B CA 1
ATOM 660 C C . LYS B 1 17 ? -39.458 34.008 15.651 1.00 40.45 18 LYS B C 1
ATOM 661 O O . LYS B 1 17 ? -39.893 35.083 15.228 1.00 50.53 18 LYS B O 1
ATOM 667 N N . LEU B 1 18 ? -40.069 32.847 15.428 1.00 44.28 19 LEU B N 1
ATOM 668 C CA . LEU B 1 18 ? -41.367 32.777 14.775 1.00 39.36 19 LEU B CA 1
ATOM 669 C C . LEU B 1 18 ? -42.499 32.797 15.788 1.00 37.87 19 LEU B C 1
ATOM 670 O O . LEU B 1 18 ? -43.578 33.326 15.496 1.00 43.57 19 LEU B O 1
ATOM 675 N N . ASN B 1 19 ? -42.254 32.242 16.976 1.00 38.58 20 ASN B N 1
ATOM 676 C CA . ASN B 1 19 ? -43.223 32.193 18.069 1.00 37.75 20 ASN B CA 1
ATOM 677 C C . ASN B 1 19 ? -44.542 31.587 17.592 1.00 42.28 20 ASN B C 1
ATOM 678 O O . ASN B 1 19 ? -45.630 32.113 17.837 1.00 46.12 20 ASN B O 1
ATOM 683 N N . THR B 1 20 ? -44.428 30.457 16.902 1.00 33.38 21 THR B N 1
ATOM 684 C CA . THR B 1 20 ? -45.558 29.721 16.359 1.00 32.97 21 THR B CA 1
ATOM 685 C C . THR B 1 20 ? -45.574 28.297 16.898 1.00 26.82 21 THR B C 1
ATOM 686 O O . THR B 1 20 ? -44.546 27.744 17.302 1.00 21.48 21 THR B O 1
ATOM 690 N N . ARG B 1 21 ? -46.776 27.718 16.908 1.00 27.22 22 ARG B N 1
ATOM 691 C CA . ARG B 1 21 ? -46.941 26.325 17.308 1.00 24.04 22 ARG B CA 1
ATOM 692 C C . ARG B 1 21 ? -46.143 25.386 16.410 1.00 26.65 22 ARG B C 1
ATOM 693 O O . ARG B 1 21 ? -45.520 24.434 16.894 1.00 25.37 22 ARG B O 1
ATOM 701 N N . SER B 1 22 ? -46.153 25.631 15.097 1.00 28.38 23 SER B N 1
ATOM 702 C CA . SER B 1 22 ? -45.395 24.786 14.177 1.00 25.49 23 SER B CA 1
ATOM 703 C C . SER B 1 22 ? -43.896 24.880 14.430 1.00 24.66 23 SER B C 1
ATOM 704 O O . SER B 1 22 ? -43.172 23.902 14.213 1.00 23.06 23 SER B O 1
ATOM 707 N N . ALA B 1 23 ? -43.414 26.038 14.890 1.00 24.36 24 ALA B N 1
ATOM 708 C CA . ALA B 1 23 ? -41.981 26.203 15.110 1.00 24.72 24 ALA B CA 1
ATOM 709 C C . ALA B 1 23 ? -41.512 25.450 16.347 1.00 26.53 24 ALA B C 1
ATOM 710 O O . ALA B 1 23 ? -40.342 25.061 16.423 1.00 24.85 24 ALA B O 1
ATOM 712 N N . ARG B 1 24 ? -42.403 25.213 17.313 1.00 21.73 25 ARG B N 1
ATOM 713 C CA . ARG B 1 24 ? -42.015 24.437 18.485 1.00 24.69 25 ARG B CA 1
ATOM 714 C C . ARG B 1 24 ? -41.928 22.956 18.156 1.00 22.45 25 ARG B C 1
ATOM 715 O O . ARG B 1 24 ? -41.242 22.206 18.857 1.00 24.61 25 ARG B O 1
ATOM 723 N N . THR B 1 25 ? -42.529 22.542 17.043 1.00 20.94 26 THR B N 1
ATOM 724 C CA . THR B 1 25 ? -42.361 21.181 16.560 1.00 18.92 26 THR B CA 1
ATOM 725 C C . THR B 1 25 ? -41.069 21.046 15.769 1.00 21.62 26 THR B C 1
ATOM 726 O O . THR B 1 25 ? -40.423 19.991 15.812 1.00 22.19 26 THR B O 1
ATOM 730 N N . ALA B 1 26 ? -40.675 22.101 15.053 1.00 15.26 27 ALA B N 1
ATOM 731 C CA . ALA B 1 26 ? -39.385 22.089 14.377 1.00 19.32 27 ALA B CA 1
ATOM 732 C C . ALA B 1 26 ? -38.239 22.130 15.380 1.00 17.34 27 ALA B C 1
ATOM 733 O O . ALA B 1 26 ? -37.223 21.454 15.193 1.00 16.96 27 ALA B O 1
ATOM 735 N N . ILE B 1 27 ? -38.393 22.898 16.463 1.00 23.22 28 ILE B N 1
ATOM 736 C CA . ILE B 1 27 ? -37.337 22.984 17.471 1.00 22.48 28 ILE B CA 1
ATOM 737 C C . ILE B 1 27 ? -37.173 21.650 18.186 1.00 19.82 28 ILE B C 1
ATOM 738 O O . ILE B 1 27 ? -36.053 21.165 18.381 1.00 24.14 28 ILE B O 1
ATOM 743 N N . VAL B 1 28 ? -38.285 21.045 18.594 1.00 22.90 29 VAL B N 1
ATOM 744 C CA . VAL B 1 28 ? -38.273 19.745 19.256 1.00 19.72 29 VAL B CA 1
ATOM 745 C C . VAL B 1 28 ? -37.570 18.723 18.376 1.00 19.24 29 VAL B C 1
ATOM 746 O O . VAL B 1 28 ? -36.748 17.935 18.844 1.00 21.75 29 VAL B O 1
ATOM 769 N N . LEU B 1 30 ? -35.507 19.420 15.921 1.00 19.07 31 LEU B N 1
ATOM 770 C CA . LEU B 1 30 ? -34.119 19.825 15.711 1.00 23.28 31 LEU B CA 1
ATOM 771 C C . LEU B 1 30 ? -33.229 19.352 16.855 1.00 23.99 31 LEU B C 1
ATOM 772 O O . LEU B 1 30 ? -32.090 18.940 16.637 1.00 20.78 31 LEU B O 1
ATOM 777 N N . ALA B 1 31 ? -33.760 19.420 18.078 1.00 19.67 32 ALA B N 1
ATOM 778 C CA . ALA B 1 31 ? -33.045 18.871 19.225 1.00 19.28 32 ALA B CA 1
ATOM 779 C C . ALA B 1 31 ? -32.879 17.363 19.097 1.00 22.00 32 ALA B C 1
ATOM 780 O O . ALA B 1 31 ? -31.832 16.812 19.459 1.00 28.64 32 ALA B O 1
ATOM 782 N N . ASN B 1 32 ? -33.906 16.677 18.590 1.00 18.85 33 ASN B N 1
ATOM 783 C CA . ASN B 1 32 ? -33.815 15.232 18.405 1.00 22.38 33 ASN B CA 1
ATOM 784 C C . ASN B 1 32 ? -32.797 14.868 17.331 1.00 24.93 33 ASN B C 1
ATOM 785 O O . ASN B 1 32 ? -32.122 13.838 17.435 1.00 23.04 33 ASN B O 1
ATOM 790 N N . LEU B 1 33 ? -32.670 15.697 16.291 1.00 23.24 34 LEU B N 1
ATOM 791 C CA . LEU B 1 33 ? -31.651 15.440 15.278 1.00 22.59 34 LEU B CA 1
ATOM 792 C C . LEU B 1 33 ? -30.250 15.580 15.858 1.00 22.68 34 LEU B C 1
ATOM 793 O O . LEU B 1 33 ? -29.359 14.788 15.533 1.00 24.61 34 LEU B O 1
ATOM 798 N N . ILE B 1 34 ? -30.039 16.582 16.714 1.00 25.24 35 ILE B N 1
ATOM 799 C CA . ILE B 1 34 ? -28.744 16.753 17.370 1.00 25.46 35 ILE B CA 1
ATOM 800 C C . ILE B 1 34 ? -28.405 15.524 18.202 1.00 28.20 35 ILE B C 1
ATOM 801 O O . ILE B 1 34 ? -27.294 14.984 18.124 1.00 28.89 35 ILE B O 1
ATOM 806 N N . ALA B 1 35 ? -29.360 15.065 19.016 1.00 29.42 36 ALA B N 1
ATOM 807 C CA . ALA B 1 35 ? -29.111 13.912 19.876 1.00 29.84 36 ALA B CA 1
ATOM 808 C C . ALA B 1 35 ? -28.881 12.649 19.056 1.00 35.11 36 ALA B C 1
ATOM 809 O O . ALA B 1 35 ? -27.997 11.845 19.374 1.00 36.81 36 ALA B O 1
ATOM 811 N N . THR B 1 36 ? -29.670 12.454 17.996 1.00 33.26 37 THR B N 1
ATOM 812 C CA . THR B 1 36 ? -29.483 11.281 17.148 1.00 33.31 37 THR B CA 1
ATOM 813 C C . THR B 1 36 ? -28.169 11.371 16.381 1.00 31.06 37 THR B C 1
ATOM 814 O O . THR B 1 36 ? -27.480 10.360 16.192 1.00 36.02 37 THR B O 1
ATOM 818 N N . TYR B 1 37 ? -27.798 12.579 15.947 1.00 27.93 38 TYR B N 1
ATOM 819 C CA . TYR B 1 37 ? -26.549 12.761 15.212 1.00 33.30 38 TYR B CA 1
ATOM 820 C C . TYR B 1 37 ? -25.348 12.438 16.088 1.00 35.49 38 TYR B C 1
ATOM 821 O O . TYR B 1 37 ? -24.436 11.718 15.668 1.00 34.38 38 TYR B O 1
ATOM 830 N N . LYS B 1 38 ? -25.326 12.973 17.312 1.00 35.85 39 LYS B N 1
ATOM 831 C CA . LYS B 1 38 ? -24.247 12.655 18.242 1.00 28.73 39 LYS B CA 1
ATOM 832 C C . LYS B 1 38 ? -24.149 11.158 18.501 1.00 35.90 39 LYS B C 1
ATOM 833 O O . LYS B 1 38 ? -23.060 10.642 18.771 1.00 41.38 39 LYS B O 1
ATOM 839 N N . GLU B 1 39 ? -25.268 10.444 18.408 1.00 39.07 40 GLU B N 1
ATOM 840 C CA . GLU B 1 39 ? -25.293 9.042 18.803 1.00 37.69 40 GLU B CA 1
ATOM 841 C C . GLU B 1 39 ? -24.597 8.159 17.774 1.00 44.21 40 GLU B C 1
ATOM 842 O O . GLU B 1 39 ? -23.549 7.563 18.053 1.00 41.11 40 GLU B O 1
ATOM 848 N N . LEU B 1 40 ? -25.174 8.056 16.576 1.00 42.54 41 LEU B N 1
ATOM 849 C CA . LEU B 1 40 ? -24.576 7.244 15.521 1.00 45.83 41 LEU B CA 1
ATOM 850 C C . LEU B 1 40 ? -23.222 7.783 15.064 1.00 45.57 41 LEU B C 1
ATOM 851 O O . LEU B 1 40 ? -22.466 7.046 14.422 1.00 52.81 41 LEU B O 1
ATOM 856 N N . LYS B 1 41 ? -22.904 9.047 15.361 1.00 41.13 42 LYS B N 1
ATOM 857 C CA . LYS B 1 41 ? -21.561 9.549 15.074 1.00 40.80 42 LYS B CA 1
ATOM 858 C C . LYS B 1 41 ? -20.522 8.784 15.885 1.00 48.44 42 LYS B C 1
ATOM 859 O O . LYS B 1 41 ? -19.421 8.505 15.396 1.00 53.91 42 LYS B O 1
ATOM 865 N N . LYS B 1 42 ? -20.867 8.389 17.091 1.00 45.70 43 LYS B N 1
ATOM 866 C CA . LYS B 1 42 ? -19.981 7.604 17.909 1.00 46.81 43 LYS B CA 1
ATOM 867 C C . LYS B 1 42 ? -19.848 6.203 17.365 1.00 51.84 43 LYS B C 1
ATOM 868 O O . LYS B 1 42 ? -18.827 5.579 17.577 1.00 63.05 43 LYS B O 1
ATOM 874 N N . GLU B 1 43 ? -20.861 5.692 16.687 1.00 47.58 44 GLU B N 1
ATOM 875 C CA . GLU B 1 43 ? -20.784 4.385 16.051 1.00 52.27 44 GLU B CA 1
ATOM 876 C C . GLU B 1 43 ? -19.984 4.409 14.762 1.00 54.03 44 GLU B C 1
ATOM 877 O O . GLU B 1 43 ? -19.591 3.345 14.276 1.00 64.47 44 GLU B O 1
ATOM 883 N N . GLY B 1 44 ? -19.751 5.582 14.185 1.00 51.60 45 GLY B N 1
ATOM 884 C CA . GLY B 1 44 ? -19.149 5.598 12.872 1.00 52.23 45 GLY B CA 1
ATOM 885 C C . GLY B 1 44 ? -20.081 5.125 11.781 1.00 54.11 45 GLY B C 1
ATOM 886 O O . GLY B 1 44 ? -19.614 4.643 10.745 1.00 62.30 45 GLY B O 1
ATOM 887 N N . ASN B 1 45 ? -21.393 5.267 11.973 1.00 57.62 46 ASN B N 1
ATOM 888 C CA . ASN B 1 45 ? -22.363 4.838 10.968 1.00 57.03 46 ASN B CA 1
ATOM 889 C C . ASN B 1 45 ? -22.590 6.108 10.169 1.00 55.49 46 ASN B C 1
ATOM 890 O O . ASN B 1 45 ? -23.458 6.927 10.473 1.00 51.30 46 ASN B O 1
ATOM 895 N N . GLU B 1 46 ? -21.789 6.252 9.118 1.00 55.96 47 GLU B N 1
ATOM 896 C CA . GLU B 1 46 ? -21.659 7.520 8.422 1.00 53.91 47 GLU B CA 1
ATOM 897 C C . GLU B 1 46 ? -22.655 7.710 7.288 1.00 52.74 47 GLU B C 1
ATOM 898 O O . GLU B 1 46 ? -22.882 8.852 6.873 1.00 56.87 47 GLU B O 1
ATOM 904 N N . LYS B 1 47 ? -23.241 6.632 6.763 1.00 51.46 48 LYS B N 1
ATOM 905 C CA . LYS B 1 47 ? -24.278 6.799 5.751 1.00 52.85 48 LYS B CA 1
ATOM 906 C C . LYS B 1 47 ? -25.472 7.535 6.344 1.00 48.79 48 LYS B C 1
ATOM 907 O O . LYS B 1 47 ? -26.108 8.355 5.672 1.00 52.39 48 LYS B O 1
ATOM 912 N N . GLU B 1 48 ? -25.782 7.256 7.612 1.00 43.97 49 GLU B N 1
ATOM 913 C CA . G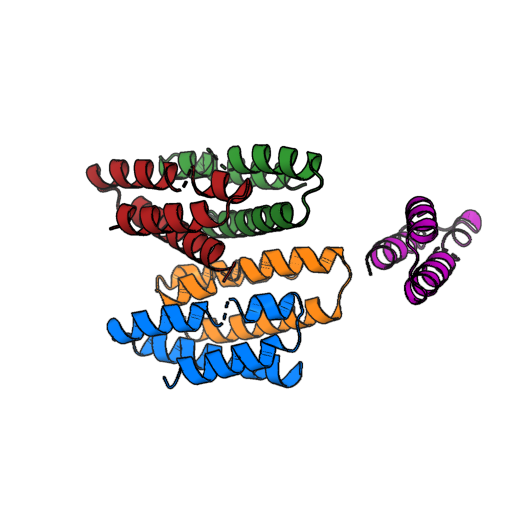LU B 1 48 ? -26.917 7.874 8.284 1.00 48.75 49 GLU B CA 1
ATOM 914 C C . GLU B 1 48 ? -26.620 9.303 8.719 1.00 44.62 49 GLU B C 1
ATOM 915 O O . GLU B 1 48 ? -27.544 10.121 8.804 1.00 43.98 49 GLU B O 1
ATOM 921 N N . LEU B 1 49 ? -25.356 9.618 9.018 1.00 44.20 50 LEU B N 1
ATOM 922 C CA . LEU B 1 49 ? -25.003 10.999 9.333 1.00 39.50 50 LEU B CA 1
ATOM 923 C C . LEU B 1 49 ? -25.262 11.908 8.139 1.00 39.52 50 LEU B C 1
ATOM 924 O O . LEU B 1 49 ? -25.770 13.025 8.295 1.00 34.11 50 LEU B O 1
ATOM 929 N N . LYS B 1 50 ? -24.921 11.440 6.934 1.00 44.50 51 LYS B N 1
ATOM 930 C CA . LYS B 1 50 ? -25.237 12.190 5.723 1.00 34.74 51 LYS B CA 1
ATOM 931 C C . LYS B 1 50 ? -26.740 12.377 5.562 1.00 31.45 51 LYS B C 1
ATOM 932 O O . LYS B 1 50 ? -27.200 13.469 5.209 1.00 34.61 51 LYS B O 1
ATOM 933 N N . LEU B 1 51 ? -27.51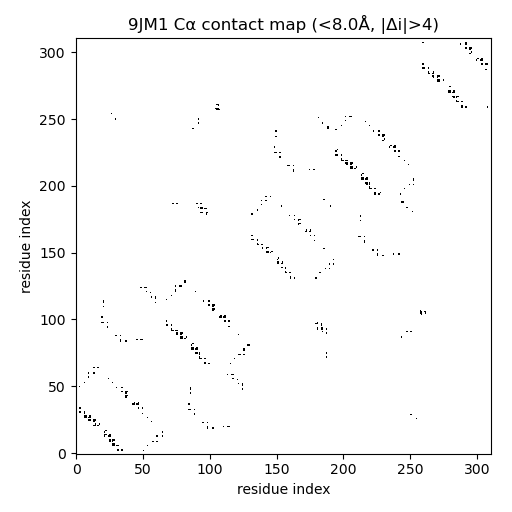9 11.317 5.797 1.00 33.77 52 LEU B N 1
ATOM 934 C CA . LEU B 1 51 ? -28.972 11.424 5.705 1.00 33.01 52 LEU B CA 1
ATOM 935 C C . LEU B 1 51 ? -29.508 12.493 6.650 1.00 35.34 52 LEU B C 1
ATOM 936 O O . LEU B 1 51 ? -30.379 13.287 6.274 1.00 31.45 52 LEU B O 1
ATOM 941 N N . LEU B 1 52 ? -28.994 12.532 7.881 1.00 34.83 53 LEU B N 1
ATOM 942 C CA . LEU B 1 52 ? -29.402 13.570 8.821 1.00 31.28 53 LEU B CA 1
ATOM 943 C C . LEU B 1 52 ? -28.929 14.946 8.375 1.00 34.28 53 LEU B C 1
ATOM 944 O O . LEU B 1 52 ? -29.608 15.946 8.636 1.00 35.50 53 LEU B O 1
ATOM 949 N N . GLN B 1 53 ? -27.770 15.020 7.716 1.00 31.42 54 GLN B N 1
ATOM 950 C CA . GLN B 1 53 ? -27.318 16.293 7.169 1.00 33.80 54 GLN B CA 1
ATOM 951 C C . GLN B 1 53 ? -28.286 16.798 6.108 1.00 34.27 54 GLN B C 1
ATOM 952 O O . GLN B 1 53 ? -28.571 17.999 6.034 1.00 33.31 54 GLN B O 1
ATOM 958 N N . GLN B 1 54 ? -28.807 15.891 5.280 1.00 30.81 55 GLN B N 1
ATOM 959 C CA . GLN B 1 54 ? -29.792 16.280 4.278 1.00 30.19 55 GLN B CA 1
ATOM 960 C C . GLN B 1 54 ? -31.081 16.766 4.928 1.00 32.00 55 GLN B C 1
ATOM 961 O O . GLN B 1 54 ? -31.629 17.803 4.539 1.00 36.59 55 GLN B O 1
ATOM 967 N N . SER B 1 55 ? -31.573 16.036 5.935 1.00 33.25 56 SER B N 1
ATOM 968 C CA . SER B 1 55 ? -32.782 16.469 6.631 1.00 30.49 56 SER B CA 1
ATOM 969 C C . SER B 1 55 ? -32.600 17.838 7.271 1.00 29.44 56 SER B C 1
ATOM 970 O O . SER B 1 55 ? -33.554 18.620 7.341 1.00 30.57 56 SER B O 1
ATOM 973 N N . LEU B 1 56 ? -31.384 18.154 7.723 1.00 32.37 57 LEU B N 1
ATOM 974 C CA . LEU B 1 56 ? -31.117 19.482 8.263 1.00 27.94 57 LEU B CA 1
ATOM 975 C C . LEU B 1 56 ? -31.178 20.545 7.174 1.00 32.03 57 LEU B C 1
ATOM 976 O O . LEU B 1 56 ? -31.544 21.694 7.450 1.00 27.99 57 LEU B O 1
ATOM 981 N N . ALA B 1 57 ? -30.844 20.182 5.932 1.00 30.24 58 ALA B N 1
ATOM 982 C CA . ALA B 1 57 ? -30.820 21.158 4.851 1.00 39.46 58 ALA B CA 1
ATOM 983 C C . ALA B 1 57 ? -32.197 21.351 4.243 1.00 28.81 58 ALA B C 1
ATOM 984 O O . ALA B 1 57 ? -32.443 22.372 3.592 1.00 34.37 58 ALA B O 1
ATOM 986 N N . HIS B 1 58 ? -33.110 20.415 4.493 1.00 32.10 59 HIS B N 1
ATOM 987 C CA . HIS B 1 58 ? -34.504 20.605 4.121 1.00 32.89 59 HIS B CA 1
ATOM 988 C C . HIS B 1 58 ? -35.177 21.470 5.176 1.00 28.06 59 HIS B C 1
ATOM 989 O O . HIS B 1 58 ? -35.928 22.395 4.845 1.00 32.00 59 HIS B O 1
ATOM 996 N N . MET B 1 59 ? -34.936 21.151 6.452 1.00 23.57 60 MET B N 1
ATOM 997 C CA . MET B 1 59 ? -35.349 22.026 7.544 1.00 28.51 60 MET B CA 1
ATOM 998 C C . MET B 1 59 ? -34.871 23.452 7.323 1.00 24.87 60 MET B C 1
ATOM 999 O O . MET B 1 59 ? -35.595 24.411 7.612 1.00 28.62 60 MET B O 1
ATOM 1004 N N . GLN B 1 60 ? -33.657 23.610 6.789 1.00 31.16 61 GLN B N 1
ATOM 1005 C CA . GLN B 1 60 ? -33.136 24.943 6.512 1.00 30.11 61 GLN B CA 1
ATOM 1006 C C . GLN B 1 60 ? -33.913 25.644 5.407 1.00 32.13 61 GLN B C 1
ATOM 1007 O O . GLN B 1 60 ? -34.031 26.873 5.424 1.00 40.11 61 GLN B O 1
ATOM 1013 N N . ALA B 1 61 ? -34.479 24.894 4.461 1.00 31.81 62 ALA B N 1
ATOM 1014 C CA . ALA B 1 61 ? -35.217 25.518 3.370 1.00 33.40 62 ALA B CA 1
ATOM 1015 C C . ALA B 1 61 ? -36.705 25.636 3.659 1.00 32.66 62 ALA B C 1
ATOM 1016 O O . ALA B 1 61 ? -37.418 26.313 2.910 1.00 49.49 62 ALA B O 1
ATOM 1018 N N . LEU B 1 62 ? -37.179 25.019 4.739 1.00 30.96 63 LEU B N 1
ATOM 1019 C CA . LEU B 1 62 ? -38.581 25.131 5.121 1.00 23.33 63 LEU B CA 1
ATOM 1020 C C . LEU B 1 62 ? -38.785 26.357 5.998 1.00 30.07 63 LEU B C 1
ATOM 1021 O O . LEU B 1 62 ? -39.768 27.089 5.838 1.00 34.92 63 LEU B O 1
ATOM 1026 N N . LEU B 1 63 ? -37.861 26.587 6.931 1.00 29.50 64 LEU B N 1
ATOM 1027 C CA . LEU B 1 63 ? -37.929 27.741 7.815 1.00 43.77 64 LEU B CA 1
ATOM 1028 C C . LEU B 1 63 ? -37.579 29.043 7.105 1.00 46.01 64 LEU B C 1
ATOM 1029 O O . LEU B 1 63 ? -37.735 30.113 7.704 1.00 51.71 64 LEU B O 1
ATOM 1034 N N . GLU B 1 64 ? -37.118 28.987 5.851 1.00 43.48 65 GLU B N 1
ATOM 1035 C CA . GLU B 1 64 ? -36.708 30.207 5.159 1.00 47.21 65 GLU B CA 1
ATOM 1036 C C . GLU B 1 64 ? -37.890 31.019 4.644 1.00 59.11 65 GLU B C 1
ATOM 1037 O O . GLU B 1 64 ? -37.791 32.248 4.558 1.00 57.33 65 GLU B O 1
ATOM 1043 N N . GLN B 1 65 ? -39.001 30.370 4.287 1.00 58.01 66 GLN B N 1
ATOM 1044 C CA . GLN B 1 65 ? -40.186 31.130 3.903 1.00 65.01 66 GLN B CA 1
ATOM 1045 C C . GLN B 1 65 ? -40.737 31.916 5.085 1.00 67.20 66 GLN B C 1
ATOM 1046 O O . GLN B 1 65 ? -41.133 33.079 4.937 1.00 71.01 66 GLN B O 1
ATOM 1052 N N . GLU B 1 66 ? -40.745 31.303 6.274 1.00 62.52 67 GLU B N 1
ATOM 1053 C CA . GLU B 1 66 ? -41.392 31.909 7.433 1.00 58.98 67 GLU B CA 1
ATOM 1054 C C . GLU B 1 66 ? -40.822 33.283 7.760 1.00 64.45 67 GLU B C 1
ATOM 1055 O O . GLU B 1 66 ? -41.522 34.125 8.333 1.00 77.23 67 GLU B O 1
ATOM 1057 N N . GLU B 1 67 ? -39.568 33.533 7.398 1.00 68.90 68 GLU B N 1
ATOM 1058 C CA . GLU B 1 67 ? -38.961 34.841 7.612 1.00 65.04 68 GLU B CA 1
ATOM 1059 C C . GLU B 1 67 ? -38.427 35.420 6.304 1.00 63.54 68 GLU B C 1
ATOM 1060 O O . GLU B 1 67 ? -39.182 35.968 5.501 1.00 60.12 68 GLU B O 1
ATOM 1062 N N . GLU C 1 3 ? -18.239 13.747 30.674 1.00 47.47 4 GLU C N 1
ATOM 1063 C CA . GLU C 1 3 ? -18.901 13.608 29.381 1.00 40.27 4 GLU C CA 1
ATOM 1064 C C . GLU C 1 3 ? -20.306 14.210 29.424 1.00 37.86 4 GLU C C 1
ATOM 1065 O O . GLU C 1 3 ? -20.510 15.370 29.066 1.00 39.08 4 GLU C O 1
ATOM 1067 N N . PHE C 1 4 ? -21.268 13.401 29.875 1.00 39.55 5 PHE C N 1
ATOM 1068 C CA . PHE C 1 4 ? -22.627 13.882 30.089 1.00 30.08 5 PHE C CA 1
ATOM 1069 C C . PHE C 1 4 ? -22.667 14.862 31.252 1.00 30.94 5 PHE C C 1
ATOM 1070 O O . PHE C 1 4 ? -23.322 15.908 31.173 1.00 31.20 5 PHE C O 1
ATOM 1078 N N . GLU C 1 5 ? -21.971 14.530 32.342 1.00 25.83 6 GLU C N 1
ATOM 1079 C CA . GLU C 1 5 ? -21.970 15.389 33.519 1.00 25.85 6 GLU C CA 1
ATOM 1080 C C . GLU C 1 5 ? -21.337 16.736 33.201 1.00 30.93 6 GLU C C 1
ATOM 1081 O O . GLU C 1 5 ? -21.813 17.780 33.664 1.00 31.34 6 GLU C O 1
ATOM 1087 N N . LYS C 1 6 ? -20.262 16.733 32.407 1.00 31.53 7 LYS C N 1
ATOM 1088 C CA . LYS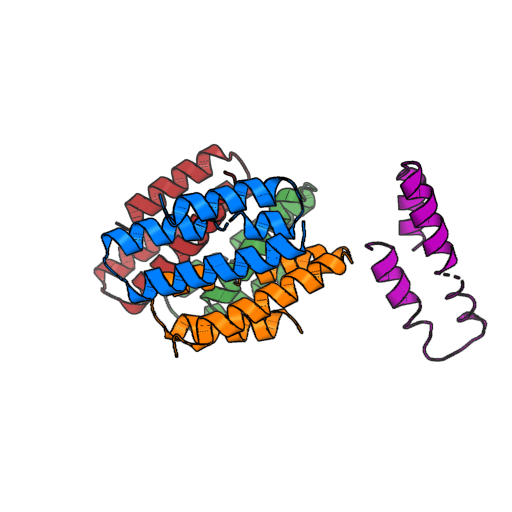 C 1 6 ? -19.574 17.978 32.083 1.00 32.41 7 LYS C CA 1
ATOM 1089 C C . LYS C 1 6 ? -20.449 18.899 31.244 1.00 32.35 7 LYS C C 1
ATOM 1090 O O . LYS C 1 6 ? -20.451 20.116 31.454 1.00 40.38 7 LYS C O 1
ATOM 1096 N N . ARG C 1 7 ? -21.228 18.338 30.315 1.00 33.62 8 ARG C N 1
ATOM 1097 C CA . ARG C 1 7 ? -22.100 19.174 29.495 1.00 35.58 8 ARG C CA 1
ATOM 1098 C C . ARG C 1 7 ? -23.306 19.648 30.292 1.00 29.42 8 ARG C C 1
ATOM 1099 O O . ARG C 1 7 ? -23.766 20.782 30.117 1.00 30.42 8 ARG C O 1
ATOM 1102 N N . ALA C 1 8 ? -23.841 18.786 31.159 1.00 30.08 9 ALA C N 1
ATOM 1103 C CA . ALA C 1 8 ? -24.925 19.204 32.041 1.00 36.10 9 ALA C CA 1
ATOM 1104 C C . ALA C 1 8 ? -24.480 20.339 32.955 1.00 32.31 9 ALA C C 1
ATOM 1105 O O . ALA C 1 8 ? -25.260 21.253 33.250 1.00 26.61 9 ALA C O 1
ATOM 1107 N N . LYS C 1 9 ? -23.228 20.294 33.421 1.00 28.52 10 LYS C N 1
ATOM 1108 C CA . LYS C 1 9 ? -22.705 21.375 34.251 1.00 33.76 10 LYS C CA 1
ATOM 1109 C C . LYS C 1 9 ? -22.536 22.670 33.464 1.00 34.67 10 LYS C C 1
ATOM 1110 O O . LYS C 1 9 ? -22.724 23.757 34.024 1.00 39.53 10 LYS C O 1
ATOM 1116 N N . GLU C 1 10 ? -22.179 22.586 32.178 1.00 27.81 11 GLU C N 1
ATOM 1117 C CA . GLU C 1 10 ? -22.123 23.795 31.360 1.00 34.59 11 GLU C CA 1
ATOM 1118 C C . GLU C 1 10 ? -23.499 24.426 31.209 1.00 31.61 11 GLU C C 1
ATOM 1119 O O . GLU C 1 10 ? -23.613 25.654 31.123 1.00 36.09 11 GLU C O 1
ATOM 1125 N N . LEU C 1 11 ? -24.553 23.608 31.175 1.00 31.61 12 LEU C N 1
ATOM 1126 C CA . LEU C 1 11 ? -25.901 24.162 31.122 1.00 31.75 12 LEU C CA 1
ATOM 1127 C C . LEU C 1 11 ? -26.282 24.803 32.447 1.00 31.33 12 LEU C C 1
ATOM 1128 O O . LEU C 1 11 ? -27.024 25.792 32.464 1.00 30.92 12 LEU C O 1
ATOM 1133 N N . ILE C 1 12 ? -25.798 24.247 33.559 1.00 32.07 13 ILE C N 1
ATOM 1134 C CA . ILE C 1 12 ? -25.993 24.881 34.859 1.00 33.31 13 ILE C CA 1
ATOM 1135 C C . ILE C 1 12 ? -25.339 26.256 34.868 1.00 36.49 13 ILE C C 1
ATOM 1136 O O . ILE C 1 12 ? -25.906 27.229 35.382 1.00 33.62 13 ILE C O 1
ATOM 1141 N N . GLU C 1 13 ? -24.136 26.355 34.294 1.00 38.48 14 GLU C N 1
ATOM 1142 C CA . GLU C 1 13 ? -23.455 27.642 34.200 1.00 35.61 14 GLU C CA 1
ATOM 1143 C C . GLU C 1 13 ? -24.336 28.658 33.484 1.00 40.71 14 GLU C C 1
ATOM 1144 O O . GLU C 1 13 ? -24.532 29.780 33.964 1.00 40.95 14 GLU C O 1
ATOM 1150 N N . ARG C 1 14 ? -24.875 28.276 32.327 1.00 38.12 15 ARG C N 1
ATOM 1151 C CA . ARG C 1 14 ? -25.735 29.177 31.568 1.00 41.32 15 ARG C CA 1
ATOM 1152 C C . ARG C 1 14 ? -27.072 29.413 32.267 1.00 39.50 15 ARG C C 1
ATOM 1153 O O . ARG C 1 14 ? -27.619 30.521 32.208 1.00 47.42 15 ARG C O 1
ATOM 1161 N N . ALA C 1 15 ? -27.620 28.387 32.924 1.00 36.86 16 ALA C N 1
ATOM 1162 C CA . ALA C 1 15 ? -28.908 28.549 33.595 1.00 35.73 16 ALA C CA 1
ATOM 1163 C C . ALA C 1 15 ? -28.814 29.436 34.831 1.00 42.41 16 ALA C C 1
ATOM 1164 O O . ALA C 1 15 ? -29.772 30.146 35.154 1.00 47.00 16 ALA C O 1
ATOM 1166 N N . LYS C 1 16 ? -27.681 29.407 35.536 1.00 43.45 17 LYS C N 1
ATOM 1167 C CA . LYS C 1 16 ? -27.520 30.203 36.750 1.00 41.32 17 LYS C CA 1
ATOM 1168 C C . LYS C 1 16 ? -27.486 31.706 36.484 1.00 44.05 17 LYS C C 1
ATOM 1169 O O . LYS C 1 16 ? -27.690 32.488 37.419 1.00 49.12 17 LYS C O 1
ATOM 1175 N N . LYS C 1 17 ? -27.296 32.101 35.242 1.00 44.50 18 LYS C N 1
ATOM 1176 C CA . LYS C 1 17 ? -27.152 33.504 34.911 1.00 41.61 18 LYS C CA 1
ATOM 1177 C C . LYS C 1 17 ? -28.427 34.309 34.694 1.00 47.77 18 LYS C C 1
ATOM 1178 O O . LYS C 1 17 ? -28.358 35.519 34.594 1.00 46.72 18 LYS C O 1
ATOM 1184 N N . LEU C 1 18 ? -29.581 33.658 34.642 1.00 49.59 19 LEU C N 1
ATOM 1185 C CA . LEU C 1 18 ? -30.844 34.346 34.391 1.00 48.62 19 LEU C CA 1
ATOM 1186 C C . LEU C 1 18 ? -31.589 34.657 35.666 1.00 53.25 19 LEU C C 1
ATOM 1187 O O . LEU C 1 18 ? -32.591 35.338 35.636 1.00 60.52 19 LEU C O 1
ATOM 1192 N N . ASN C 1 19 ? -31.130 34.134 36.780 1.00 50.21 20 ASN C N 1
ATOM 1193 C CA . ASN C 1 19 ? -31.719 34.467 38.072 1.00 52.69 20 ASN C CA 1
ATOM 1194 C C . ASN C 1 19 ? -33.225 34.493 38.107 1.00 51.64 20 ASN C C 1
ATOM 1195 O O . ASN C 1 19 ? -33.819 35.516 38.416 1.00 54.49 20 ASN C O 1
ATOM 1200 N N . THR C 1 20 ? -33.839 33.356 37.821 1.00 47.82 21 THR C N 1
ATOM 1201 C CA . THR C 1 20 ? -35.280 33.244 37.879 1.00 45.79 21 THR C CA 1
ATOM 1202 C C . THR C 1 20 ? -35.646 31.989 38.618 1.00 39.29 21 THR C C 1
ATOM 1203 O O . THR C 1 20 ? -34.796 31.195 38.968 1.00 38.38 21 THR C O 1
ATOM 1207 N N . ARG C 1 21 ? -36.926 31.822 38.869 1.00 38.13 22 ARG C N 1
ATOM 1208 C CA . ARG C 1 21 ? -37.377 30.626 39.515 1.00 40.22 22 ARG C CA 1
ATOM 1209 C C . ARG C 1 21 ? -37.357 29.550 38.463 1.00 42.77 22 ARG C C 1
ATOM 1210 O O . ARG C 1 21 ? -37.022 28.414 38.743 1.00 42.37 22 ARG C O 1
ATOM 1218 N N . SER C 1 22 ? -37.653 29.925 37.233 1.00 43.05 23 SER C N 1
ATOM 1219 C CA . SER C 1 22 ? -37.639 28.972 36.139 1.00 39.53 23 SER C CA 1
ATOM 1220 C C . SER C 1 22 ? -36.271 28.377 35.971 1.00 35.90 23 SER C C 1
ATOM 1221 O O . SER C 1 22 ? -36.139 27.202 35.700 1.00 32.30 23 SER C O 1
ATOM 1224 N N . ALA C 1 23 ? -35.245 29.201 36.135 1.00 38.44 24 ALA C N 1
ATOM 1225 C CA . ALA C 1 23 ? -33.894 28.705 35.887 1.00 33.33 24 ALA C CA 1
ATOM 1226 C C . ALA C 1 23 ? -33.410 27.818 37.029 1.00 33.29 24 ALA C C 1
ATOM 1227 O O . ALA C 1 23 ? -32.585 26.921 36.811 1.00 31.23 24 ALA C O 1
ATOM 1229 N N . ARG C 1 24 ? -33.921 28.030 38.245 1.00 34.03 25 ARG C N 1
ATOM 1230 C CA . ARG C 1 24 ? -33.552 27.143 39.339 1.00 32.39 25 ARG C CA 1
ATOM 1231 C C . ARG C 1 24 ? -34.305 25.829 39.245 1.00 28.59 25 ARG C C 1
ATOM 1232 O O . ARG C 1 24 ? -33.905 24.853 39.881 1.00 32.33 25 ARG C O 1
ATOM 1240 N N . THR C 1 25 ? -35.358 25.780 38.425 1.00 27.73 26 THR C N 1
ATOM 1241 C CA . THR C 1 25 ? -36.042 24.521 38.156 1.00 26.67 26 THR C CA 1
ATOM 1242 C C . THR C 1 25 ? -35.282 23.724 37.107 1.00 24.98 26 THR C C 1
ATOM 1243 O O . THR C 1 25 ? -35.227 22.489 37.169 1.00 22.88 26 THR C O 1
ATOM 1247 N N . ALA C 1 26 ? -34.674 24.418 36.144 1.00 22.78 27 ALA C N 1
ATOM 1248 C CA . ALA C 1 26 ? -33.802 23.741 35.195 1.00 29.44 27 ALA C CA 1
ATOM 1249 C C . ALA C 1 26 ? -32.534 23.250 35.880 1.00 26.85 27 ALA C C 1
ATOM 1250 O O . ALA C 1 26 ? -32.027 22.169 35.559 1.00 28.87 27 ALA C O 1
ATOM 1252 N N . ILE C 1 27 ? -32.008 24.031 36.829 1.00 28.68 28 ILE C N 1
ATOM 1253 C CA . ILE C 1 27 ? -30.798 23.620 37.537 1.00 27.39 28 ILE C CA 1
ATOM 1254 C C . ILE C 1 27 ? -31.079 22.401 38.409 1.00 24.47 28 ILE C C 1
ATOM 1255 O O . ILE C 1 27 ? -30.293 21.445 38.432 1.00 26.65 28 ILE C O 1
ATOM 1260 N N . VAL C 1 28 ? -32.189 22.417 39.148 1.00 26.49 29 VAL C N 1
ATOM 1261 C CA . VAL C 1 28 ? -32.592 21.267 39.958 1.00 27.04 29 VAL C CA 1
ATOM 1262 C C . VAL C 1 28 ? -32.711 20.045 39.059 1.00 26.53 29 VAL C C 1
ATOM 1263 O O . VAL C 1 28 ? -32.327 18.938 39.439 1.00 28.47 29 VAL C O 1
ATOM 1286 N N . LEU C 1 30 ? -31.215 19.511 35.963 1.00 23.95 31 LEU C N 1
ATOM 1287 C CA . LEU C 1 30 ? -29.899 19.111 35.468 1.00 27.96 31 LEU C CA 1
ATOM 1288 C C . LEU C 1 30 ? -29.088 18.372 36.530 1.00 26.65 31 LEU C C 1
ATOM 1289 O O . LEU C 1 30 ? -28.353 17.435 36.217 1.00 30.68 31 LEU C O 1
ATOM 1294 N N . ALA C 1 31 ? -29.218 18.802 37.788 1.00 31.71 32 ALA C N 1
ATOM 1295 C CA . ALA C 1 31 ? -28.578 18.076 38.880 1.00 27.93 32 ALA C CA 1
ATOM 1296 C C . ALA C 1 31 ? -29.148 16.669 39.016 1.00 27.96 32 ALA C C 1
ATOM 1297 O O . ALA C 1 31 ? -28.402 15.710 39.249 1.00 27.18 32 ALA C O 1
ATOM 1299 N N . ASN C 1 32 ? -30.468 16.525 38.876 1.00 26.15 33 ASN C N 1
ATOM 1300 C CA . ASN C 1 32 ? -31.079 15.200 38.940 1.00 19.12 33 ASN C CA 1
ATOM 1301 C C . ASN C 1 32 ? -30.703 14.342 37.740 1.00 24.93 33 ASN C C 1
ATOM 1302 O O . ASN C 1 32 ? -30.564 13.121 37.874 1.00 23.25 33 ASN C O 1
ATOM 1307 N N . LEU C 1 33 ? -30.535 14.955 36.566 1.00 26.32 34 LEU C N 1
ATOM 1308 C CA . LEU C 1 33 ? -30.099 14.199 35.397 1.00 31.52 34 LEU C CA 1
ATOM 1309 C C . LEU C 1 33 ? -28.688 13.661 35.590 1.00 30.72 34 LEU C C 1
ATOM 1310 O O . LEU C 1 33 ? -28.385 12.534 35.179 1.00 27.98 34 LEU C O 1
ATOM 1315 N N . ILE C 1 34 ? -27.808 14.461 36.195 1.00 28.69 35 ILE C N 1
ATOM 1316 C CA . ILE C 1 34 ? -26.453 14.002 36.486 1.00 29.59 35 ILE C CA 1
ATOM 1317 C C . ILE C 1 34 ? -26.490 12.790 37.410 1.00 22.62 35 ILE C C 1
ATOM 1318 O O . ILE C 1 34 ? -25.845 11.769 37.150 1.00 29.80 35 ILE C O 1
ATOM 1323 N N . ALA C 1 35 ? -27.262 12.882 38.497 1.00 21.59 36 ALA C N 1
ATOM 1324 C CA . ALA C 1 35 ? -27.312 11.793 39.470 1.00 19.51 36 ALA C CA 1
ATOM 1325 C C . ALA C 1 35 ? -27.918 10.530 38.871 1.00 22.58 36 ALA C C 1
ATOM 1326 O O . ALA C 1 35 ? -27.439 9.420 39.130 1.00 31.32 36 ALA C O 1
ATOM 1328 N N . THR C 1 36 ? -28.974 10.675 38.068 1.00 27.36 37 THR C N 1
ATOM 1329 C CA . THR C 1 36 ? -29.596 9.509 37.450 1.00 31.03 37 THR C CA 1
ATOM 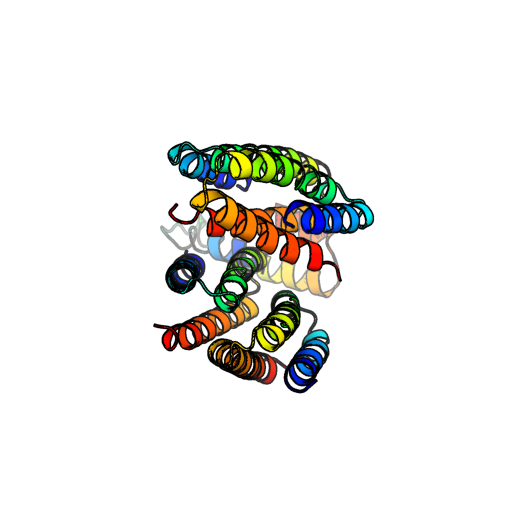1330 C C . THR C 1 36 ? -28.662 8.868 36.431 1.00 29.10 37 THR C C 1
ATOM 1331 O O . THR C 1 36 ? -28.624 7.639 36.299 1.00 28.73 37 THR C O 1
ATOM 1335 N N . TYR C 1 37 ? -27.897 9.689 35.708 1.00 25.94 38 TYR C N 1
ATOM 1336 C CA . TYR C 1 37 ? -26.976 9.172 34.700 1.00 29.04 38 TYR C CA 1
ATOM 1337 C C . TYR C 1 37 ? -25.873 8.330 35.333 1.00 24.22 38 TYR C C 1
ATOM 1338 O O . TYR C 1 37 ? -25.578 7.224 34.865 1.00 25.07 38 TYR C O 1
ATOM 1347 N N . LYS C 1 38 ? -25.240 8.846 36.392 1.00 27.95 39 LYS C N 1
ATOM 1348 C CA . LYS C 1 38 ? -24.195 8.089 37.079 1.00 30.71 39 LYS C CA 1
ATOM 1349 C C . LYS C 1 38 ? -24.704 6.735 37.551 1.00 32.87 39 LYS C C 1
ATOM 1350 O O . LYS C 1 38 ? -23.944 5.761 37.591 1.00 34.25 39 LYS C O 1
ATOM 1356 N N . GLU C 1 39 ? -25.986 6.654 37.904 1.00 33.47 40 GLU C N 1
ATOM 1357 C CA . GLU C 1 39 ? -26.567 5.415 38.402 1.00 36.43 40 GLU C CA 1
ATOM 1358 C C . GLU C 1 39 ? -26.926 4.465 37.263 1.00 39.45 40 GLU C C 1
ATOM 1359 O O . GLU C 1 39 ? -26.689 3.257 37.366 1.00 36.40 40 GLU C O 1
ATOM 1365 N N . LEU C 1 40 ? -27.482 4.985 36.163 1.00 30.89 41 LEU C N 1
ATOM 1366 C CA . LEU C 1 40 ? -27.774 4.112 35.030 1.00 36.00 41 LEU C CA 1
ATOM 1367 C C . LEU C 1 40 ? -26.499 3.630 34.353 1.00 33.13 41 LEU C C 1
ATOM 1368 O O . LEU C 1 40 ? -26.480 2.539 33.773 1.00 39.65 41 LEU C O 1
ATOM 1373 N N . LYS C 1 41 ? -25.426 4.421 34.419 1.00 34.09 42 LYS C N 1
ATOM 1374 C CA . LYS C 1 41 ? -24.140 3.955 33.916 1.00 40.49 42 LYS C CA 1
ATOM 1375 C C . LYS C 1 41 ? -23.580 2.855 34.810 1.00 42.77 42 LYS C C 1
ATOM 1376 O O . LYS C 1 41 ? -22.962 1.902 34.322 1.00 44.72 42 LYS C O 1
ATOM 1379 N N . LYS C 1 42 ? -23.778 2.980 36.126 1.00 37.24 43 LYS C N 1
ATOM 1380 C CA . LYS C 1 42 ? -23.351 1.932 37.046 1.00 39.52 43 LYS C CA 1
ATOM 1381 C C . LYS C 1 42 ? -24.100 0.631 36.778 1.00 43.02 43 LYS C C 1
ATOM 1382 O O . LYS C 1 42 ? -23.516 -0.457 36.847 1.00 48.08 43 LYS C O 1
ATOM 1388 N N . GLU C 1 43 ? -25.394 0.724 36.456 1.00 39.63 44 GLU C N 1
ATOM 1389 C CA . GLU C 1 43 ? -26.187 -0.458 36.139 1.00 35.41 44 GLU C CA 1
ATOM 1390 C C . GLU C 1 43 ? -25.885 -1.033 34.764 1.00 39.74 44 GLU C C 1
ATOM 1391 O O . GLU C 1 43 ? -26.332 -2.148 34.473 1.00 41.71 44 GLU C O 1
ATOM 1397 N N . GLY C 1 44 ? -25.163 -0.314 33.910 1.00 37.79 45 GLY C N 1
ATOM 1398 C CA . GLY C 1 44 ? -24.986 -0.813 32.562 1.00 32.92 45 GLY C CA 1
ATOM 1399 C C . GLY C 1 44 ? -26.232 -0.693 31.715 1.00 37.01 45 GLY C C 1
ATOM 1400 O O . GLY C 1 44 ? -26.423 -1.486 30.789 1.00 39.76 45 GLY C O 1
ATOM 1401 N N . ASN C 1 45 ? -27.079 0.294 31.996 1.00 33.56 46 ASN C N 1
ATOM 1402 C CA . ASN C 1 45 ? -28.352 0.461 31.299 1.00 36.99 46 ASN C CA 1
ATOM 1403 C C . ASN C 1 45 ? -28.121 1.434 30.154 1.00 42.75 46 ASN C C 1
ATOM 1404 O O . ASN C 1 45 ? -28.151 2.652 30.341 1.00 39.83 46 ASN C O 1
ATOM 1409 N N . GLU C 1 46 ? -27.921 0.887 28.954 1.00 37.28 47 GLU C N 1
ATOM 1410 C CA . GLU C 1 46 ? -27.544 1.693 27.802 1.00 32.74 47 GLU C CA 1
ATOM 1411 C C . GLU C 1 46 ? -28.746 2.323 27.120 1.00 34.57 47 GLU C C 1
ATOM 1412 O O . GLU C 1 46 ? -28.596 3.349 26.447 1.00 40.90 47 GLU C O 1
ATOM 1418 N N . LYS C 1 47 ? -29.931 1.735 27.286 1.00 34.30 48 LYS C N 1
ATOM 1419 C CA . LYS C 1 47 ? -31.132 2.286 26.672 1.00 33.65 48 LYS C CA 1
ATOM 1420 C C . LYS C 1 47 ? -31.508 3.640 27.270 1.00 38.32 48 LYS C C 1
ATOM 1421 O O . LYS C 1 47 ? -31.885 4.562 26.535 1.00 38.91 48 LYS C O 1
ATOM 1427 N N . GLU C 1 48 ? -31.417 3.776 28.600 1.00 36.28 49 GLU C N 1
ATOM 1428 C CA . GLU C 1 48 ? -31.829 4.996 29.294 1.00 26.66 49 GLU C CA 1
ATOM 1429 C C . GLU C 1 48 ? -30.792 6.111 29.276 1.00 30.63 49 GLU C C 1
ATOM 1430 O O . GLU C 1 48 ? -31.177 7.284 29.314 1.00 31.22 49 GLU C O 1
ATOM 1436 N N . LEU C 1 49 ? -29.529 5.768 29.183 1.00 30.25 50 LEU C N 1
ATOM 1437 C CA . LEU C 1 49 ? -28.494 6.749 29.108 1.00 30.15 50 LEU C CA 1
ATOM 1438 C C . LEU C 1 49 ? -28.707 7.534 27.841 1.00 34.73 50 LEU C C 1
ATOM 1439 O O . LEU C 1 49 ? -28.447 8.714 27.817 1.00 35.28 50 LEU C O 1
ATOM 1444 N N . LYS C 1 50 ? -29.231 6.893 26.809 1.00 35.18 51 LYS C N 1
ATOM 1445 C CA . LYS C 1 50 ? -29.556 7.573 25.570 1.00 33.84 51 LYS C CA 1
ATOM 1446 C C . LYS C 1 50 ? -30.729 8.521 25.721 1.00 29.73 51 LYS C C 1
ATOM 1447 O O . LYS C 1 50 ? -30.705 9.594 25.167 1.00 36.80 51 LYS C O 1
ATOM 1450 N N . LEU C 1 51 ? -31.773 8.117 26.426 1.00 31.83 52 LEU C N 1
ATOM 1451 C CA . LEU C 1 51 ? -32.898 9.006 26.738 1.00 29.60 52 LEU C CA 1
ATOM 1452 C C . LEU C 1 51 ? -32.447 10.253 27.477 1.00 32.76 52 LEU C C 1
ATOM 1453 O O . LEU C 1 51 ? -32.976 11.343 27.237 1.00 36.99 52 LEU C O 1
ATOM 1458 N N . LEU C 1 52 ? -31.528 10.098 28.441 1.00 32.15 53 LEU C N 1
ATOM 1459 C CA . LEU C 1 52 ? -31.004 11.256 29.165 1.00 32.54 53 LEU C CA 1
ATOM 1460 C C . LEU C 1 52 ? -30.148 12.135 28.262 1.00 33.18 53 LEU C C 1
ATOM 1461 O O . LEU C 1 52 ? -30.136 13.363 28.413 1.00 32.01 53 LEU C O 1
ATOM 1466 N N . GLN C 1 53 ? -29.424 11.524 27.323 1.00 33.45 54 GLN C N 1
ATOM 1467 C CA . GLN C 1 53 ? -28.688 12.307 26.338 1.00 34.72 54 GLN C CA 1
ATOM 1468 C C . GLN C 1 53 ? -29.644 13.115 25.472 1.00 31.20 54 GLN C C 1
ATOM 1469 O O . GLN C 1 53 ? -29.346 14.256 25.102 1.00 30.34 54 GLN C O 1
ATOM 1475 N N . GLN C 1 54 ? -30.793 12.531 25.126 1.00 34.14 55 GLN C N 1
ATOM 1476 C CA . GLN C 1 54 ? -31.800 13.257 24.360 1.00 31.07 55 GLN C CA 1
ATOM 1477 C C . GLN C 1 54 ? -32.358 14.431 25.155 1.00 29.42 55 GLN C C 1
ATOM 1478 O O . GLN C 1 54 ? -32.449 15.554 24.646 1.00 28.75 55 GLN C O 1
ATOM 1484 N N . SER C 1 55 ? -32.715 14.192 26.420 1.00 29.34 56 SER C N 1
ATOM 1485 C CA . SER C 1 55 ? -33.233 15.265 27.265 1.00 28.92 56 SER C CA 1
ATOM 1486 C C . SER C 1 55 ? -32.219 16.385 27.451 1.00 32.71 56 SER C C 1
ATOM 1487 O O . SER C 1 55 ? -32.603 17.552 27.591 1.00 29.97 56 SER C O 1
ATOM 1490 N N . LEU C 1 56 ? -30.925 16.056 27.448 1.00 30.08 57 LEU C N 1
ATOM 1491 C CA . LEU C 1 56 ? -29.910 17.093 27.580 1.00 26.44 57 LEU C CA 1
ATOM 1492 C C . LEU C 1 56 ? -29.887 18.005 26.361 1.00 29.07 57 LEU C C 1
ATOM 1493 O O . LEU C 1 56 ? -29.670 19.211 26.504 1.00 28.82 57 LEU C O 1
ATOM 1498 N N . ALA C 1 57 ? -30.194 17.477 25.173 1.00 26.10 58 ALA C N 1
ATOM 1499 C CA . ALA C 1 57 ? -30.135 18.303 23.974 1.00 29.45 58 ALA C CA 1
ATOM 1500 C C . ALA C 1 57 ? -31.414 19.098 23.794 1.00 24.09 58 ALA C C 1
ATOM 1501 O O . ALA C 1 57 ? -31.424 20.093 23.060 1.00 27.23 58 ALA C O 1
ATOM 1503 N N . HIS C 1 58 ? -32.468 18.710 24.506 1.00 24.23 59 HIS C N 1
ATOM 1504 C CA . HIS C 1 58 ? -33.694 19.489 24.559 1.00 24.49 59 HIS C CA 1
ATOM 1505 C C . HIS C 1 58 ? -33.536 20.599 25.585 1.00 27.96 59 HIS C C 1
ATOM 1506 O O . HIS C 1 58 ? -33.974 21.732 25.359 1.00 25.90 59 HIS C O 1
ATOM 1513 N N . MET C 1 59 ? -32.886 20.287 26.711 1.00 22.73 60 MET C N 1
ATOM 1514 C CA . MET C 1 59 ? -32.567 21.324 27.682 1.00 28.88 60 MET C CA 1
ATOM 1515 C C . MET C 1 59 ? -31.574 22.319 27.097 1.00 32.16 60 MET C C 1
ATOM 1516 O O . MET C 1 59 ? -31.633 23.515 27.401 1.00 34.28 60 MET C O 1
ATOM 1521 N N . GLN C 1 60 ? -30.679 21.853 26.217 1.00 27.79 61 GLN C N 1
ATOM 1522 C CA . GLN C 1 60 ? -29.783 22.780 25.531 1.00 33.09 61 GLN C CA 1
ATOM 1523 C C . GLN C 1 60 ? -30.535 23.669 24.554 1.00 36.29 61 GLN C C 1
ATOM 1524 O O . GLN C 1 60 ? -30.108 24.799 24.295 1.00 41.33 61 GLN C O 1
ATOM 1530 N N . ALA C 1 61 ? -31.654 23.189 24.004 1.00 33.03 62 ALA C N 1
ATOM 1531 C CA . ALA C 1 61 ? -32.390 24.002 23.044 1.00 35.99 62 ALA C CA 1
ATOM 1532 C C . ALA C 1 61 ? -33.461 24.843 23.715 1.00 41.59 62 ALA C C 1
ATOM 1533 O O . ALA C 1 61 ? -34.018 25.745 23.081 1.00 42.80 62 ALA C O 1
ATOM 1535 N N . LEU C 1 62 ? -33.725 24.590 24.994 1.00 27.97 63 LEU C N 1
ATOM 1536 C CA . LEU C 1 62 ? -34.647 25.419 25.753 1.00 35.76 63 LEU C CA 1
ATOM 1537 C C . LEU C 1 62 ? -33.891 26.590 26.362 1.00 43.47 63 LEU C C 1
ATOM 1538 O O . LEU C 1 62 ? -34.442 27.690 26.485 1.00 50.01 63 LEU C O 1
ATOM 1543 N N . LEU C 1 63 ? -32.678 26.372 26.836 1.00 40.57 64 LEU C N 1
ATOM 1544 C CA . LEU C 1 63 ? -31.863 27.430 27.435 1.00 51.27 64 LEU C CA 1
ATOM 1545 C C . LEU C 1 63 ? -30.885 28.001 26.435 1.00 54.12 64 LEU C C 1
ATOM 1546 O O . LEU C 1 63 ? -30.054 28.808 26.811 1.00 55.48 64 LEU C O 1
ATOM 1551 N N . GLU C 1 64 ? -30.980 27.585 25.175 1.00 51.31 65 GLU C N 1
ATOM 1552 C CA . GLU C 1 64 ? -30.054 28.008 24.109 1.00 53.30 65 GLU C CA 1
ATOM 1553 C C . GLU C 1 64 ? -29.194 29.196 24.436 1.00 57.92 65 GLU C C 1
ATOM 1554 O O . GLU C 1 64 ? -28.078 29.067 24.917 1.00 68.66 65 GLU C O 1
ATOM 1556 N N . GLN C 1 65 ? -29.674 30.363 24.120 1.00 50.50 66 GLN C N 1
ATOM 1557 C CA . GLN C 1 65 ? -28.935 31.506 24.542 1.00 63.35 66 GLN C CA 1
ATOM 1558 C C . GLN C 1 65 ? -29.488 31.801 25.911 1.00 62.26 66 GLN C C 1
ATOM 1559 O O . GLN C 1 65 ? -28.817 31.620 26.915 1.00 68.70 66 GLN C O 1
ATOM 1560 N N . GLU C 1 66 ? -30.736 32.228 25.942 1.00 64.61 67 GLU C N 1
ATOM 1561 C CA . GLU C 1 66 ? -31.362 32.540 27.193 1.00 65.15 67 GLU C CA 1
ATOM 1562 C C . GLU C 1 66 ? -30.411 33.401 28.013 1.00 71.26 67 GLU C C 1
ATOM 1563 O O . GLU C 1 66 ? -30.672 34.581 28.252 1.00 74.78 67 GLU C O 1
ATOM 1565 N N . GLU D 1 3 ? -54.647 23.856 33.656 1.00 36.14 4 GLU D N 1
ATOM 1566 C CA . GLU D 1 3 ? -54.284 23.776 32.245 1.00 48.51 4 GLU D CA 1
ATOM 1567 C C . GLU D 1 3 ? -52.902 23.118 32.094 1.00 42.06 4 GLU D C 1
ATOM 1568 O O . GLU D 1 3 ? -52.781 22.050 31.492 1.00 35.41 4 GLU D O 1
ATOM 1574 N N . PHE D 1 4 ? -51.873 23.752 32.659 1.00 44.98 5 PHE D N 1
ATOM 1575 C CA . PHE D 1 4 ? -50.529 23.184 32.657 1.00 44.62 5 PHE D CA 1
ATOM 1576 C C . PHE D 1 4 ? -50.465 21.942 33.533 1.00 42.58 5 PHE D C 1
ATOM 1577 O O . PHE D 1 4 ? -49.900 20.916 33.136 1.00 43.36 5 PHE D O 1
ATOM 1585 N N . GLU D 1 5 ? -51.044 22.020 34.734 1.00 40.51 6 GLU D N 1
ATOM 1586 C CA . GLU D 1 5 ? -50.992 20.895 35.659 1.00 41.18 6 GLU D CA 1
ATOM 1587 C C . GLU D 1 5 ? -51.757 19.696 35.115 1.00 47.11 6 GLU D C 1
ATOM 1588 O O . GLU D 1 5 ? -51.299 18.555 35.236 1.00 46.67 6 GLU D O 1
ATOM 1594 N N . LYS D 1 6 ? -52.918 19.939 34.500 1.00 50.30 7 LYS D N 1
ATOM 1595 C CA . LYS D 1 6 ? -53.753 18.838 34.030 1.00 45.11 7 LYS D CA 1
ATOM 1596 C C . LYS D 1 6 ? -53.064 18.049 32.926 1.00 42.14 7 LYS D C 1
ATOM 1597 O O . LYS D 1 6 ? -53.176 16.819 32.873 1.00 42.04 7 LYS D O 1
ATOM 1603 N N . ARG D 1 7 ? -52.343 18.733 32.035 1.00 51.58 8 ARG D N 1
ATOM 1604 C CA . ARG D 1 7 ? -51.598 18.012 31.011 1.00 42.62 8 ARG D CA 1
ATOM 1605 C C . ARG D 1 7 ? -50.330 17.409 31.598 1.00 39.62 8 ARG D C 1
ATOM 1606 O O . ARG D 1 7 ? -49.937 16.293 31.234 1.00 41.38 8 ARG D O 1
ATOM 1614 N N . ALA D 1 8 ? -49.670 18.140 32.499 1.00 36.75 9 ALA D N 1
ATOM 1615 C CA . ALA D 1 8 ? -48.509 17.590 33.189 1.00 36.56 9 ALA D CA 1
ATOM 1616 C C . ALA D 1 8 ? -48.891 16.365 34.008 1.00 40.84 9 ALA D C 1
ATOM 1617 O O . ALA D 1 8 ? -48.144 15.381 34.049 1.00 36.40 9 ALA D O 1
ATOM 1619 N N . LYS D 1 9 ? -50.068 16.395 34.642 1.00 42.23 10 LYS D N 1
ATOM 1620 C CA . LYS D 1 9 ? -50.528 15.234 35.396 1.00 35.43 10 LYS D CA 1
ATOM 1621 C C . LYS D 1 9 ? -50.810 14.055 34.479 1.00 32.99 10 LYS D C 1
ATOM 1622 O O . LYS D 1 9 ? -50.598 12.902 34.872 1.00 34.04 10 LYS D O 1
ATOM 1628 N N . GLU D 1 10 ? -51.291 14.317 33.261 1.00 38.15 11 GLU D N 1
ATOM 1629 C CA . GLU D 1 10 ? -51.442 13.235 32.298 1.00 36.71 11 GLU D CA 1
ATOM 1630 C C . GLU D 1 10 ? -50.088 12.650 31.932 1.00 39.12 11 GLU D C 1
ATOM 1631 O O . GLU D 1 10 ? -49.950 11.433 31.790 1.00 39.16 11 GLU D O 1
ATOM 1637 N N . LEU D 1 11 ? -49.060 13.500 31.848 1.00 32.91 12 LEU D N 1
ATOM 1638 C CA . LEU D 1 11 ? -47.718 13.017 31.541 1.00 36.48 12 LEU D CA 1
ATOM 1639 C C . LEU D 1 11 ? -47.126 12.237 32.705 1.00 29.56 12 LEU D C 1
ATOM 1640 O O . LEU D 1 11 ? -46.356 11.295 32.485 1.00 35.60 12 LEU D O 1
ATOM 1645 N N . ILE D 1 12 ? -47.461 12.615 33.941 1.00 35.13 13 ILE D N 1
ATOM 1646 C CA . ILE D 1 12 ? -47.039 11.820 35.091 1.00 30.18 13 ILE D CA 1
ATOM 1647 C C . ILE D 1 12 ? -47.609 10.416 34.982 1.00 36.23 13 ILE D C 1
ATOM 1648 O O . ILE D 1 12 ? -46.910 9.422 35.206 1.00 33.15 13 ILE D O 1
ATOM 1653 N N . GLU D 1 13 ? -48.894 10.316 34.636 1.00 33.79 14 GLU D N 1
ATOM 1654 C CA . GLU D 1 13 ? -49.504 9.004 34.460 1.00 32.16 14 GLU D CA 1
ATOM 1655 C C . GLU D 1 13 ? -48.787 8.216 33.370 1.00 38.42 14 GLU D C 1
ATOM 1656 O O . GLU D 1 13 ? -48.349 7.088 33.603 1.00 46.14 14 GLU D O 1
ATOM 1662 N N . ARG D 1 14 ? -48.569 8.830 32.202 1.00 33.76 15 ARG D N 1
ATOM 1663 C CA . ARG D 1 14 ? -47.908 8.107 31.117 1.00 42.83 15 ARG D CA 1
ATOM 1664 C C . ARG D 1 14 ? -46.493 7.711 31.514 1.00 41.24 15 ARG D C 1
ATOM 1665 O O . ARG D 1 14 ? -46.008 6.641 31.127 1.00 41.08 15 ARG D O 1
ATOM 1673 N N . ALA D 1 15 ? -45.815 8.558 32.289 1.00 37.98 16 ALA D N 1
ATOM 1674 C CA . ALA D 1 15 ? -44.485 8.198 32.760 1.00 32.41 16 ALA D CA 1
ATOM 1675 C C . ALA D 1 15 ? -44.553 7.074 33.787 1.00 34.97 16 ALA D C 1
ATOM 1676 O O . ALA D 1 15 ? -43.623 6.265 33.878 1.00 30.46 16 ALA D O 1
ATOM 1678 N N . LYS D 1 16 ? -45.635 7.010 34.572 1.00 35.75 17 LYS D N 1
ATOM 1679 C CA . LYS D 1 16 ? -45.761 5.942 35.559 1.00 37.48 17 LYS D CA 1
ATOM 1680 C C . LYS D 1 16 ? -45.934 4.573 34.908 1.00 33.40 17 LYS D C 1
ATOM 1681 O O . LYS D 1 16 ? -45.579 3.558 35.519 1.00 36.99 17 LYS D O 1
ATOM 1687 N N . LYS D 1 17 ? -46.468 4.512 33.683 1.00 35.62 18 LYS D N 1
ATOM 1688 C CA . LYS D 1 17 ? -46.657 3.212 33.046 1.00 39.75 18 LYS D CA 1
ATOM 1689 C C . LYS D 1 17 ? -45.420 2.739 32.301 1.00 39.85 18 LYS D C 1
ATOM 1690 O O . LYS D 1 17 ? -45.437 1.641 31.735 1.00 52.44 18 LYS D O 1
ATOM 1696 N N . LEU D 1 18 ? -44.338 3.513 32.332 1.00 37.15 19 LEU D N 1
ATOM 1697 C CA . LEU D 1 18 ? -43.092 3.069 31.728 1.00 40.38 19 LEU D CA 1
ATOM 1698 C C . LEU D 1 18 ? -42.267 2.292 32.738 1.00 39.37 19 LEU D C 1
ATOM 1699 O O . LEU D 1 18 ? -41.473 1.425 32.354 1.00 44.42 19 LEU D O 1
ATOM 1704 N N . ASN D 1 19 ? -42.453 2.599 34.022 1.00 35.97 20 ASN D N 1
ATOM 1705 C CA . ASN D 1 19 ? -41.887 1.835 35.128 1.00 46.13 20 ASN D CA 1
ATOM 1706 C C . ASN D 1 19 ? -40.374 1.715 34.984 1.00 49.68 20 ASN D C 1
ATOM 1707 O O . ASN D 1 19 ? -39.788 0.640 35.120 1.00 52.97 20 ASN D O 1
ATOM 1712 N N . THR D 1 20 ? -39.743 2.848 34.689 1.00 44.44 21 THR D N 1
ATOM 1713 C CA . THR D 1 20 ? -38.301 2.931 34.530 1.00 34.78 21 THR D CA 1
ATOM 1714 C C . THR D 1 20 ? -37.739 4.026 35.430 1.00 36.77 21 THR D C 1
ATOM 1715 O O . THR D 1 20 ? -38.455 4.928 35.874 1.00 34.14 21 THR D O 1
ATOM 1719 N N . ARG D 1 21 ? -36.442 3.907 35.725 1.00 33.19 22 ARG D N 1
ATOM 1720 C CA . ARG D 1 21 ? -35.751 4.915 36.525 1.00 29.11 22 ARG D CA 1
ATOM 1721 C C . ARG D 1 21 ? -35.772 6.292 35.871 1.00 27.52 22 ARG D C 1
ATOM 1722 O O . ARG D 1 21 ? -35.991 7.301 36.553 1.00 30.80 22 ARG D O 1
ATOM 1730 N N . SER D 1 22 ? -35.530 6.366 34.559 1.00 34.05 23 SER D N 1
ATOM 1731 C CA . SER D 1 22 ? -35.539 7.671 33.901 1.00 26.00 23 SER D CA 1
ATOM 1732 C C . SER D 1 22 ? -36.919 8.312 33.946 1.00 26.58 23 SER D C 1
ATOM 1733 O O . SER D 1 22 ? -37.026 9.539 34.044 1.00 28.18 23 SER D O 1
ATOM 1736 N N . ALA D 1 23 ? -37.983 7.507 33.901 1.00 25.18 24 ALA D N 1
ATOM 1737 C CA . ALA D 1 23 ? -39.320 8.086 33.949 1.00 23.68 24 ALA D CA 1
ATOM 1738 C C . ALA D 1 23 ? -39.640 8.572 35.351 1.00 24.23 24 ALA D C 1
ATOM 1739 O O . ALA D 1 23 ? -40.447 9.492 35.517 1.00 30.12 24 ALA D O 1
ATOM 1741 N N . ARG D 1 24 ? -39.005 7.983 36.368 1.00 22.18 25 ARG D N 1
ATOM 1742 C CA . ARG D 1 24 ? -39.198 8.479 37.723 1.00 26.21 25 ARG D CA 1
ATOM 1743 C C . ARG D 1 24 ? -38.405 9.756 37.937 1.00 26.67 25 ARG D C 1
ATOM 1744 O O . ARG D 1 24 ? -38.688 10.515 38.868 1.00 27.88 25 ARG D O 1
ATOM 1752 N N . THR D 1 25 ? -37.437 10.023 37.057 1.00 24.24 26 THR D N 1
ATOM 1753 C CA . THR D 1 25 ? -36.736 11.300 37.059 1.00 23.46 26 THR D CA 1
ATOM 1754 C C . THR D 1 25 ? -37.539 12.337 36.288 1.00 23.22 26 THR D C 1
ATOM 1755 O O . THR D 1 25 ? -37.549 13.521 36.645 1.00 23.48 26 THR D O 1
ATOM 1759 N N . ALA D 1 26 ? -38.228 11.897 35.234 1.00 18.91 27 ALA D N 1
ATOM 1760 C CA . ALA D 1 26 ? -39.135 12.779 34.513 1.00 22.59 27 ALA D CA 1
ATOM 1761 C C . ALA D 1 26 ? -40.342 13.138 35.368 1.00 18.40 27 ALA D C 1
ATOM 1762 O O . ALA D 1 26 ? -40.848 14.264 35.294 1.00 21.65 27 ALA D O 1
ATOM 1764 N N . ILE D 1 27 ? -40.817 12.196 36.189 1.00 24.61 28 ILE D N 1
ATOM 1765 C CA . ILE D 1 27 ? -41.983 12.457 37.032 1.00 24.75 28 ILE D CA 1
ATOM 1766 C C . ILE D 1 27 ? -41.664 13.530 38.066 1.00 21.61 28 ILE D C 1
ATOM 1767 O O . ILE D 1 27 ? -42.446 14.465 38.278 1.00 31.63 28 ILE D O 1
ATOM 1772 N N . VAL D 1 28 ? -40.519 13.407 38.731 1.00 23.49 29 VAL D N 1
ATOM 1773 C CA . VAL D 1 28 ? -40.088 14.396 39.713 1.00 25.79 29 VAL D CA 1
ATOM 1774 C C . VAL D 1 28 ? -40.009 15.776 39.082 1.00 21.90 29 VAL D C 1
ATOM 1775 O O . VAL D 1 28 ? -40.454 16.766 39.664 1.00 29.84 29 VAL D O 1
ATOM 1798 N N . LEU D 1 30 ? -41.541 16.896 36.359 1.00 22.83 31 LEU D N 1
ATOM 1799 C CA . LEU D 1 30 ? -42.866 17.401 36.011 1.00 30.65 31 LEU D CA 1
ATOM 1800 C C . LEU D 1 30 ? -43.560 17.961 37.248 1.00 32.30 31 LEU D C 1
ATOM 1801 O O . LEU D 1 30 ? -44.254 18.974 37.172 1.00 29.03 31 LEU D O 1
ATOM 1806 N N . ALA D 1 31 ? -43.367 17.292 38.388 1.00 29.52 32 ALA D N 1
ATOM 1807 C CA . ALA D 1 31 ? -43.881 17.823 39.646 1.00 31.36 32 ALA D CA 1
ATOM 1808 C C . ALA D 1 31 ? -43.217 19.150 39.988 1.00 28.96 32 ALA D C 1
ATOM 1809 O O . ALA D 1 31 ? -43.877 20.080 40.466 1.00 34.74 32 ALA D O 1
ATOM 1811 N N . ASN D 1 32 ? -41.908 19.256 39.749 1.00 27.03 33 ASN D N 1
ATOM 1812 C CA . ASN D 1 32 ? -41.220 20.521 39.978 1.00 26.32 33 ASN D CA 1
ATOM 1813 C C . ASN D 1 32 ? -41.681 21.586 38.992 1.00 24.66 33 ASN D C 1
ATOM 1814 O O . ASN D 1 32 ? -41.737 22.770 39.342 1.00 25.65 33 ASN D O 1
ATOM 1819 N N . LEU D 1 33 ? -41.998 21.189 37.757 1.00 26.41 34 LEU D N 1
ATOM 1820 C CA . LEU D 1 33 ? -42.558 22.134 36.796 1.00 33.83 34 LEU D CA 1
ATOM 1821 C C . LEU D 1 33 ? -43.950 22.585 37.217 1.00 33.02 34 LEU D C 1
ATOM 1822 O O . LEU D 1 33 ? -44.293 23.767 37.087 1.00 30.39 34 LEU D O 1
ATOM 1827 N N . ILE D 1 34 ? -44.764 21.655 37.724 1.00 32.04 35 ILE D N 1
ATOM 1828 C CA . ILE D 1 34 ? -46.100 21.999 38.202 1.00 37.07 35 ILE D CA 1
ATOM 1829 C C . ILE D 1 34 ? -46.012 23.033 39.319 1.00 36.01 35 ILE D C 1
ATOM 1830 O O . ILE D 1 34 ? -46.722 24.043 39.310 1.00 39.25 35 ILE D O 1
ATOM 1835 N N . ALA D 1 35 ? -45.131 22.793 40.292 1.00 36.80 36 ALA D N 1
ATOM 1836 C CA . ALA D 1 35 ? -45.004 23.717 41.414 1.00 36.07 36 ALA D CA 1
ATOM 1837 C C . ALA D 1 35 ? -44.494 25.077 40.956 1.00 40.27 36 ALA D C 1
ATOM 1838 O O . ALA D 1 35 ? -44.962 26.117 41.436 1.00 50.41 36 ALA D O 1
ATOM 1840 N N . THR D 1 36 ? -43.530 25.091 40.031 1.00 42.64 37 THR D N 1
ATOM 1841 C CA . THR D 1 36 ? -42.985 26.356 39.547 1.00 36.61 37 THR D CA 1
ATOM 1842 C C . THR D 1 36 ? -44.011 27.127 38.723 1.00 41.41 37 THR D C 1
ATOM 1843 O O . THR D 1 36 ? -44.126 28.352 38.855 1.00 46.35 37 THR D O 1
ATOM 1847 N N . TYR D 1 37 ? -44.766 26.428 37.873 1.00 40.87 38 TYR D N 1
ATOM 1848 C CA . TYR D 1 37 ? -45.806 27.087 37.089 1.00 43.73 38 TYR D CA 1
ATOM 1849 C C . TYR D 1 37 ? -46.915 27.595 37.993 1.00 49.29 38 TYR D C 1
ATOM 1850 O O . TYR D 1 37 ? -47.385 28.730 37.845 1.00 45.48 38 TYR D O 1
ATOM 1859 N N . LYS D 1 38 ? -47.361 26.748 38.925 1.00 50.51 39 LYS D N 1
ATOM 1860 C CA . LYS D 1 38 ? -48.410 27.145 39.853 1.00 43.20 39 LYS D CA 1
ATOM 1861 C C . LYS D 1 38 ? -48.052 28.452 40.548 1.00 50.16 39 LYS D C 1
ATOM 1862 O O . LYS D 1 38 ? -48.843 29.400 40.544 1.00 51.76 39 LYS D O 1
ATOM 1868 N N . GLU D 1 39 ? -46.837 28.548 41.092 1.00 50.72 40 GLU D N 1
ATOM 1869 C CA . GLU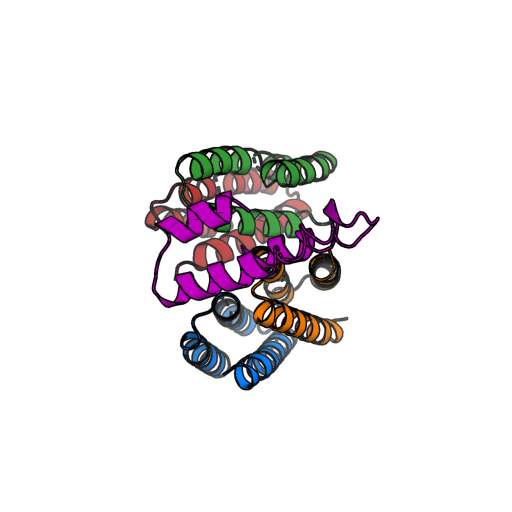 D 1 39 ? -46.478 29.722 41.881 1.00 50.30 40 GLU D CA 1
ATOM 1870 C C . GLU D 1 39 ? -46.254 30.953 41.006 1.00 51.36 40 GLU D C 1
ATOM 1871 O O . GLU D 1 39 ? -46.770 32.035 41.306 1.00 59.93 40 GLU D O 1
ATOM 1877 N N . LEU D 1 40 ? -45.484 30.812 39.923 1.00 55.59 41 LEU D N 1
ATOM 1878 C CA . LEU D 1 40 ? -45.180 31.966 39.080 1.00 54.54 41 LEU D CA 1
ATOM 1879 C C . LEU D 1 40 ? -46.426 32.530 38.411 1.00 51.27 41 LEU D C 1
ATOM 1880 O O . LEU D 1 40 ? -46.445 33.705 38.023 1.00 55.24 41 LEU D O 1
ATOM 1885 N N . LYS D 1 41 ? -47.464 31.710 38.250 1.00 51.02 42 LYS D N 1
ATOM 1886 C CA . LYS D 1 41 ? -48.710 32.197 37.670 1.00 47.90 42 LYS D CA 1
ATOM 1887 C C . LYS D 1 41 ? -49.411 33.198 38.583 1.00 52.13 42 LYS D C 1
ATOM 1888 O O . LYS D 1 41 ? -49.960 34.197 38.103 1.00 54.03 42 LYS D O 1
ATOM 1894 N N . LYS D 1 42 ? -49.409 32.956 39.901 1.00 53.66 43 LYS D N 1
ATOM 1895 C CA . LYS D 1 42 ? -50.022 33.925 40.807 1.00 50.69 43 LYS D CA 1
ATOM 1896 C C . LYS D 1 42 ? -49.304 35.264 40.775 1.00 56.66 43 LYS D C 1
ATOM 1897 O O . LYS D 1 42 ? -49.937 36.303 40.989 1.00 60.55 43 LYS D O 1
ATOM 1903 N N . GLU D 1 43 ? -47.995 35.270 40.539 1.00 57.09 44 GLU D N 1
ATOM 1904 C CA . GLU D 1 43 ? -47.294 36.535 40.362 1.00 53.14 44 GLU D CA 1
ATOM 1905 C C . GLU D 1 43 ? -47.412 37.074 38.943 1.00 57.06 44 GLU D C 1
ATOM 1906 O O . GLU D 1 43 ? -46.942 38.186 38.674 1.00 64.16 44 GLU D O 1
ATOM 1912 N N . GLY D 1 44 ? -48.024 36.316 38.035 1.00 53.34 45 GLY D N 1
ATOM 1913 C CA . GLY D 1 44 ? -48.300 36.815 36.705 1.00 54.55 45 GLY D CA 1
ATOM 1914 C C . GLY D 1 44 ? -47.090 37.028 35.828 1.00 59.63 45 GLY D C 1
ATOM 1915 O O . GLY D 1 44 ? -47.150 37.838 34.901 1.00 59.19 45 GLY D O 1
ATOM 1916 N N . ASN D 1 45 ? -45.994 36.314 36.075 1.00 61.98 46 ASN D N 1
ATOM 1917 C CA . ASN D 1 45 ? -44.784 36.481 35.272 1.00 58.12 46 ASN D CA 1
ATOM 1918 C C . ASN D 1 45 ? -45.002 35.708 33.984 1.00 57.50 46 ASN D C 1
ATOM 1919 O O . ASN D 1 45 ? -44.619 34.545 33.862 1.00 59.85 46 ASN D O 1
ATOM 1924 N N . GLU D 1 46 ? -45.477 36.414 32.958 1.00 55.79 47 GLU D N 1
ATOM 1925 C CA . GLU D 1 46 ? -45.965 35.748 31.759 1.00 60.61 47 GLU D CA 1
ATOM 1926 C C . GLU D 1 46 ? -44.832 35.257 30.879 1.00 58.07 47 GLU D C 1
ATOM 1927 O O . GLU D 1 46 ? -45.034 34.330 30.093 1.00 51.98 47 GLU D O 1
ATOM 1933 N N . LYS D 1 47 ? -43.644 35.842 31.011 1.00 49.94 48 LYS D N 1
ATOM 1934 C CA . LYS D 1 47 ? -42.495 35.361 30.255 1.00 54.18 48 LYS D CA 1
ATOM 1935 C C . LYS D 1 47 ? -42.110 33.951 30.683 1.00 55.23 48 LYS D C 1
ATOM 1936 O O . LYS D 1 47 ? -41.751 33.114 29.846 1.00 51.43 48 LYS D O 1
ATOM 1942 N N . GLU D 1 48 ? -42.179 33.674 31.986 1.00 48.68 49 GLU D N 1
ATOM 1943 C CA . GLU D 1 48 ? -41.754 32.382 32.510 1.00 43.68 49 GLU D CA 1
ATOM 1944 C C . GLU D 1 48 ? -42.785 31.268 32.335 1.00 46.44 49 GLU D C 1
ATOM 1945 O O . GLU D 1 48 ? -42.393 30.108 32.169 1.00 42.94 49 GLU D O 1
ATOM 1951 N N . LEU D 1 49 ? -44.090 31.568 32.377 1.00 43.95 50 LEU D N 1
ATOM 1952 C CA . LEU D 1 49 ? -45.072 30.504 32.167 1.00 45.85 50 LEU D CA 1
ATOM 1953 C C . LEU D 1 49 ? -45.004 29.926 30.759 1.00 42.58 50 LEU D C 1
ATOM 1954 O O . LEU D 1 49 ? -45.080 28.704 30.584 1.00 43.07 50 LEU D O 1
ATOM 1959 N N . LYS D 1 50 ? -44.873 30.783 29.743 1.00 44.89 51 LYS D N 1
ATOM 1960 C CA . LYS D 1 50 ? -44.744 30.289 28.376 1.00 42.88 51 LYS D CA 1
ATOM 1961 C C . LYS D 1 50 ? -43.503 29.421 28.224 1.00 36.22 51 LYS D C 1
ATOM 1962 O O . LYS D 1 50 ? -43.548 28.368 27.577 1.00 30.32 51 LYS D O 1
ATOM 1964 N N . LEU D 1 51 ? -42.380 29.859 28.799 1.00 38.29 52 LEU D N 1
ATOM 1965 C CA . LEU D 1 51 ? -41.155 29.065 28.757 1.00 33.71 52 LEU D CA 1
ATOM 1966 C C . LEU D 1 51 ? -41.359 27.694 29.391 1.00 40.38 52 LEU D C 1
ATOM 1967 O O . LEU D 1 51 ? -40.905 26.677 28.851 1.00 37.09 52 LEU D O 1
ATOM 1972 N N . LEU D 1 52 ? -42.031 27.646 30.544 1.00 33.01 53 LEU D N 1
ATOM 1973 C CA . LEU D 1 52 ? -42.336 26.360 31.161 1.00 37.13 53 LEU D CA 1
ATOM 1974 C C . LEU D 1 52 ? -43.326 25.569 30.318 1.00 38.80 53 LEU D C 1
ATOM 1975 O O . LEU D 1 52 ? -43.275 24.334 30.299 1.00 33.10 53 LEU D O 1
ATOM 1980 N N . GLN D 1 53 ? -44.233 26.262 29.626 1.00 34.10 54 GLN D N 1
ATOM 1981 C CA . GLN D 1 53 ? -45.135 25.588 28.699 1.00 36.92 54 GLN D CA 1
ATOM 1982 C C . GLN D 1 53 ? -44.353 24.923 27.574 1.00 32.12 54 GLN D C 1
ATOM 1983 O O . GLN D 1 53 ? -44.696 23.818 27.136 1.00 36.12 54 GLN D O 1
ATOM 1989 N N . GLN D 1 54 ? -43.298 25.585 27.092 1.00 25.94 55 GLN D N 1
ATOM 1990 C CA . GLN D 1 54 ? -42.436 24.983 26.081 1.00 32.19 55 GLN D CA 1
ATOM 1991 C C . GLN D 1 54 ? -41.709 23.763 26.631 1.00 34.28 55 GLN D C 1
ATOM 1992 O O . GLN D 1 54 ? -41.621 22.730 25.957 1.00 40.94 55 GLN D O 1
ATOM 1994 N N . SER D 1 55 ? -41.171 23.865 27.851 1.00 38.14 56 SER D N 1
ATOM 1995 C CA . SER D 1 55 ? -40.521 22.714 28.468 1.00 33.11 56 SER D CA 1
ATOM 1996 C C . SER D 1 55 ? -41.486 21.548 28.633 1.00 34.97 56 SER D C 1
ATOM 1997 O O . SER D 1 55 ? -41.076 20.385 28.547 1.00 36.56 56 SER D O 1
ATOM 2000 N N . LEU D 1 56 ? -42.769 21.837 28.865 1.00 34.88 57 LEU D N 1
ATOM 2001 C CA . LEU D 1 56 ? -43.762 20.772 28.950 1.00 32.96 57 LEU D CA 1
ATOM 2002 C C . LEU D 1 56 ? -43.983 20.107 27.600 1.00 30.18 57 LEU D C 1
ATOM 2003 O O . LEU D 1 56 ? -44.264 18.904 27.545 1.00 30.18 57 LEU D O 1
ATOM 2008 N N . ALA D 1 57 ? -43.836 20.856 26.505 1.00 29.90 58 ALA D N 1
ATOM 2009 C CA . ALA D 1 57 ? -44.084 20.289 25.187 1.00 32.36 58 ALA D CA 1
ATOM 2010 C C . ALA D 1 57 ? -42.861 19.558 24.672 1.00 28.79 58 ALA D C 1
ATOM 2011 O O . ALA D 1 57 ? -42.979 18.709 23.781 1.00 35.46 58 ALA D O 1
ATOM 2013 N N . HIS D 1 58 ? -41.708 19.820 25.279 1.00 36.19 59 HIS D N 1
ATOM 2014 C CA . HIS D 1 58 ? -40.500 19.064 24.995 1.00 27.80 59 HIS D CA 1
ATOM 2015 C C . HIS D 1 58 ? -40.536 17.758 25.767 1.00 33.13 59 HIS D C 1
ATOM 2016 O O . HIS D 1 58 ? -40.165 16.706 25.238 1.00 33.50 59 HIS D O 1
ATOM 2023 N N . MET D 1 59 ? -41.009 17.810 27.016 1.00 24.38 60 MET D N 1
ATOM 2024 C CA . MET D 1 59 ? -41.160 16.588 27.794 1.00 34.70 60 MET D CA 1
ATOM 2025 C C . MET D 1 59 ? -42.381 15.795 27.349 1.00 33.70 60 MET D C 1
ATOM 2026 O O . MET D 1 59 ? -42.397 14.564 27.457 1.00 38.63 60 MET D O 1
ATOM 2031 N N . GLN D 1 60 ? -43.396 16.471 26.802 1.00 37.27 61 GLN D N 1
ATOM 2032 C CA . GLN D 1 60 ? -44.539 15.743 26.262 1.00 36.61 61 GLN D CA 1
ATOM 2033 C C . GLN D 1 60 ? -44.161 14.983 25.001 1.00 36.65 61 GLN D C 1
ATOM 2034 O O . GLN D 1 60 ? -44.747 13.935 24.710 1.00 44.30 61 GLN D O 1
ATOM 2040 N N . ALA D 1 61 ? -43.176 15.478 24.249 1.00 36.28 62 ALA D N 1
ATOM 2041 C CA . ALA D 1 61 ? -42.785 14.795 23.023 1.00 39.61 62 ALA D CA 1
ATOM 2042 C C . ALA D 1 61 ? -41.664 13.797 23.264 1.00 37.06 62 ALA D C 1
ATOM 2043 O O . ALA D 1 61 ? -41.363 12.989 22.379 1.00 46.44 62 ALA D O 1
ATOM 2045 N N . LEU D 1 62 ? -41.073 13.819 24.457 1.00 41.90 63 LEU D N 1
ATOM 2046 C CA . LEU D 1 62 ? -40.056 12.846 24.836 1.00 38.78 63 LEU D CA 1
ATOM 2047 C C . LEU D 1 62 ? -40.721 11.622 25.446 1.00 46.27 63 LEU D C 1
ATOM 2048 O O . LEU D 1 62 ? -40.274 10.489 25.233 1.00 41.84 63 LEU D O 1
ATOM 2053 N N . LEU D 1 63 ? -41.799 11.839 26.197 1.00 43.29 64 LEU D N 1
ATOM 2054 C CA . LEU D 1 63 ? -42.532 10.760 26.836 1.00 51.39 64 LEU D CA 1
ATOM 2055 C C . LEU D 1 63 ? -43.631 10.208 25.941 1.00 49.15 64 LEU D C 1
ATOM 2056 O O . LEU D 1 63 ? -44.267 9.215 26.309 1.00 53.02 64 LEU D O 1
ATOM 2061 N N . GLU D 1 64 ? -43.864 10.820 24.781 1.00 43.20 65 GLU D N 1
ATOM 2062 C CA . GLU D 1 64 ? -44.727 10.251 23.754 1.00 48.43 65 GLU D CA 1
ATOM 2063 C C . GLU D 1 64 ? -43.962 9.388 22.759 1.00 52.17 65 GLU D C 1
ATOM 2064 O O . GLU D 1 64 ? -44.574 8.834 21.839 1.00 60.75 65 GLU D O 1
ATOM 2070 N N . GLN D 1 65 ? -42.644 9.260 22.924 1.00 54.87 66 GLN D N 1
ATOM 2071 C CA . GLN D 1 65 ? -41.839 8.509 21.966 1.00 53.55 66 GLN D CA 1
ATOM 2072 C C . GLN D 1 65 ? -42.081 7.010 22.080 1.00 64.71 66 GLN D C 1
ATOM 2073 O O . GLN D 1 65 ? -42.108 6.305 21.065 1.00 76.86 66 GLN D O 1
ATOM 2079 N N . GLU D 1 66 ? -42.252 6.508 23.308 1.00 67.90 67 GLU D N 1
ATOM 2080 C CA . GLU D 1 66 ? -42.289 5.066 23.543 1.00 74.78 67 GLU D CA 1
ATOM 2081 C C . GLU D 1 66 ? -43.361 4.367 22.716 1.00 75.75 67 GLU D C 1
ATOM 2082 O O . GLU D 1 66 ? -43.213 3.186 22.382 1.00 80.83 67 GLU D O 1
ATOM 2088 N N . GLU D 1 67 ? -44.440 5.067 22.377 1.00 72.24 68 GLU D N 1
ATOM 2089 C CA . GLU D 1 67 ? -45.452 4.513 21.486 1.00 78.77 68 GLU D CA 1
ATOM 2090 C C . GLU D 1 67 ? -45.930 5.580 20.509 1.00 80.42 68 GLU D C 1
ATOM 2091 O O . GLU D 1 67 ? -45.159 6.059 19.677 1.00 82.35 68 GLU D O 1
ATOM 2097 N N . GLY E 1 2 ? -18.615 0.857 12.095 1.00 58.05 3 GLY E N 1
ATOM 2098 C CA . GLY E 1 2 ? -17.546 1.700 12.598 1.00 68.26 3 GLY E CA 1
ATOM 2099 C C . GLY E 1 2 ? -17.024 1.288 13.962 1.00 70.44 3 GLY E C 1
ATOM 2100 O O . GLY E 1 2 ? -16.173 0.401 14.053 1.00 71.62 3 GLY E O 1
ATOM 2101 N N . GLU E 1 3 ? -17.472 1.964 15.009 1.00 62.97 4 GLU E N 1
ATOM 2102 C CA . GLU E 1 3 ? -16.987 1.695 16.369 1.00 66.14 4 GLU E CA 1
ATOM 2103 C C . GLU E 1 3 ? -15.475 1.466 16.456 1.00 71.72 4 GLU E C 1
ATOM 2104 O O . GLU E 1 3 ? -14.717 2.419 16.590 1.00 71.92 4 GLU E O 1
ATOM 2110 N N . PHE E 1 4 ? -15.042 0.222 16.429 1.00 70.70 5 PHE E N 1
ATOM 2111 C CA . PHE E 1 4 ? -13.629 -0.110 16.455 1.00 69.01 5 PHE E CA 1
ATOM 2112 C C . PHE E 1 4 ? -12.932 0.580 15.320 1.00 69.63 5 PHE E C 1
ATOM 2113 O O . PHE E 1 4 ? -11.863 1.139 15.507 1.00 72.28 5 PHE E O 1
ATOM 2121 N N . GLU E 1 5 ? -13.553 0.587 14.151 1.00 71.86 6 GLU E N 1
ATOM 2122 C CA . GLU E 1 5 ? -12.966 1.174 12.964 1.00 66.88 6 GLU E CA 1
ATOM 2123 C C . GLU E 1 5 ? -12.803 2.654 13.061 1.00 69.31 6 GLU E C 1
ATOM 2124 O O . GLU E 1 5 ? -11.773 3.196 12.719 1.00 71.13 6 GLU E O 1
ATOM 2130 N N . LYS E 1 6 ? -13.834 3.323 13.517 1.00 72.74 7 LYS E N 1
ATOM 2131 C CA . LYS E 1 6 ? -13.757 4.750 13.666 1.00 70.33 7 LYS E CA 1
ATOM 2132 C C . LYS E 1 6 ? -12.515 5.122 14.446 1.00 75.42 7 LYS E C 1
ATOM 2133 O O . LYS E 1 6 ? -11.720 5.939 14.001 1.00 77.45 7 LYS E O 1
ATOM 2136 N N . ARG E 1 7 ? -12.338 4.517 15.607 1.00 74.49 8 ARG E N 1
ATOM 2137 C CA . ARG E 1 7 ? -11.225 4.857 16.456 1.00 75.17 8 ARG E CA 1
ATOM 2138 C C . ARG E 1 7 ? -9.903 4.388 15.880 1.00 77.56 8 ARG E C 1
ATOM 2139 O O . ARG E 1 7 ? -8.881 5.039 16.046 1.00 71.97 8 ARG E O 1
ATOM 2144 N N . ALA E 1 8 ? -9.920 3.244 15.224 1.00 76.84 9 ALA E N 1
ATOM 2145 C CA . ALA E 1 8 ? -8.723 2.735 14.610 1.00 71.48 9 ALA E CA 1
ATOM 2146 C C . ALA E 1 8 ? -8.223 3.664 13.503 1.00 69.15 9 ALA E C 1
ATOM 2147 O O . ALA E 1 8 ? -7.021 3.854 13.390 1.00 64.08 9 ALA E O 1
ATOM 2149 N N . LYS E 1 9 ? -9.125 4.254 12.705 1.00 70.19 10 LYS E N 1
ATOM 2150 C CA . LYS E 1 9 ? -8.665 5.186 11.689 1.00 64.91 10 LYS E CA 1
ATOM 2151 C C . LYS E 1 9 ? -8.098 6.465 12.304 1.00 64.58 10 LYS E C 1
ATOM 2152 O O . LYS E 1 9 ? -7.142 7.026 11.762 1.00 65.31 10 LYS E O 1
ATOM 2154 N N . GLU E 1 10 ? -8.668 6.967 13.419 1.00 72.01 11 GLU E N 1
ATOM 2155 C CA . GLU E 1 10 ? -8.021 8.120 14.057 1.00 70.54 11 GLU E CA 1
ATOM 2156 C C . GLU E 1 10 ? -6.663 7.731 14.627 1.00 68.44 11 GLU E C 1
ATOM 2157 O O . GLU E 1 10 ? -5.764 8.574 14.707 1.00 71.17 11 GLU E O 1
ATOM 2163 N N . LEU E 1 11 ? -6.493 6.468 15.025 1.00 66.97 12 LEU E N 1
ATOM 2164 C CA . LEU E 1 11 ? -5.185 6.025 15.493 1.00 68.05 12 LEU E CA 1
ATOM 2165 C C . LEU E 1 11 ? -4.184 5.957 14.351 1.00 68.94 12 LEU E C 1
ATOM 2166 O O . LEU E 1 11 ? -3.002 6.270 14.538 1.00 64.42 12 LEU E O 1
ATOM 2168 N N . ILE E 1 12 ? -4.646 5.672 13.137 1.00 65.34 13 ILE E N 1
ATOM 2169 C CA . ILE E 1 12 ? -3.748 5.644 11.976 1.00 65.28 13 ILE E CA 1
ATOM 2170 C C . ILE E 1 12 ? -3.260 7.050 11.798 1.00 59.84 13 ILE E C 1
ATOM 2171 O O . ILE E 1 12 ? -2.073 7.273 11.707 1.00 57.86 13 ILE E O 1
ATOM 2176 N N . GLU E 1 13 ? -4.156 8.011 11.786 1.00 60.85 14 GLU E N 1
ATOM 2177 C CA . GLU E 1 13 ? -3.727 9.413 11.798 1.00 64.35 14 GLU E CA 1
ATOM 2178 C C . GLU E 1 13 ? -3.149 9.515 13.207 1.00 65.38 14 GLU E C 1
ATOM 2179 O O . GLU E 1 13 ? -3.221 8.583 13.945 1.00 67.31 14 GLU E O 1
ATOM 2180 N N . ARG E 1 14 ? -2.619 10.633 13.637 1.00 63.65 15 ARG E N 1
ATOM 2181 C CA . ARG E 1 14 ? -1.921 10.672 14.951 1.00 67.30 15 ARG E CA 1
ATOM 2182 C C . ARG E 1 14 ? -0.653 9.889 14.729 1.00 63.49 15 ARG E C 1
ATOM 2183 O O . ARG E 1 14 ? 0.424 10.456 14.759 1.00 63.33 15 ARG E O 1
ATOM 2191 N N . ALA E 1 15 ? -0.760 8.596 14.468 1.00 65.22 16 ALA E N 1
ATOM 2192 C CA . ALA E 1 15 ? 0.420 7.826 14.098 1.00 65.66 16 ALA E CA 1
ATOM 2193 C C . ALA E 1 15 ? 0.960 8.307 12.746 1.00 60.71 16 ALA E C 1
ATOM 2194 O O . ALA E 1 15 ? 2.160 8.484 12.598 1.00 59.10 16 ALA E O 1
ATOM 2195 N N . LYS E 1 16 ? 0.083 8.562 11.784 1.00 60.96 17 LYS E N 1
ATOM 2196 C CA . LYS E 1 16 ? 0.502 8.947 10.459 1.00 60.59 17 LYS E CA 1
ATOM 2197 C C . LYS E 1 16 ? 1.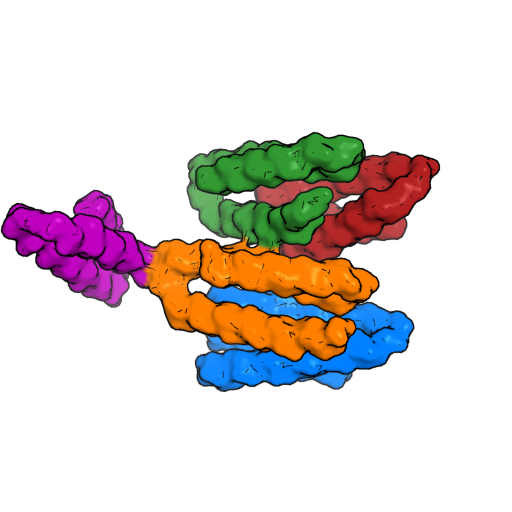302 10.248 10.485 1.00 58.82 17 LYS E C 1
ATOM 2198 O O . LYS E 1 16 ? 2.132 10.461 9.594 1.00 62.94 17 LYS E O 1
ATOM 2204 N N . LYS E 1 17 ? 1.104 11.067 11.511 1.00 61.50 18 LYS E N 1
ATOM 2205 C CA . LYS E 1 17 ? 1.893 12.284 11.642 1.00 58.12 18 LYS E CA 1
ATOM 2206 C C . LYS E 1 17 ? 3.321 11.947 12.055 1.00 63.18 18 LYS E C 1
ATOM 2207 O O . LYS E 1 17 ? 3.678 10.776 12.185 1.00 55.00 18 LYS E O 1
ATOM 2209 N N . LEU E 1 18 ? 4.142 12.969 12.267 1.00 65.55 19 LEU E N 1
ATOM 2210 C CA . LEU E 1 18 ? 5.524 12.742 12.676 1.00 61.24 19 LEU E CA 1
ATOM 2211 C C . LEU E 1 18 ? 6.210 11.738 11.758 1.00 70.22 19 LEU E C 1
ATOM 2212 O O . LEU E 1 18 ? 6.260 11.936 10.546 1.00 70.72 19 LEU E O 1
ATOM 2213 N N . ASN E 1 19 ? 6.737 10.660 12.332 1.00 70.83 20 ASN E N 1
ATOM 2214 C CA . ASN E 1 19 ? 7.428 9.651 11.533 1.00 70.70 20 ASN E CA 1
ATOM 2215 C C . ASN E 1 19 ? 7.830 8.437 12.359 1.00 82.23 20 ASN E C 1
ATOM 2216 O O . ASN E 1 19 ? 7.099 8.026 13.258 1.00 80.11 20 ASN E O 1
ATOM 2217 N N . THR E 1 20 ? 8.991 7.862 12.058 1.00 90.61 21 THR E N 1
ATOM 2218 C CA . THR E 1 20 ? 9.448 6.674 12.775 1.00 83.92 21 THR E CA 1
ATOM 2219 C C . THR E 1 20 ? 8.908 5.425 12.096 1.00 84.82 21 THR E C 1
ATOM 2220 O O . THR E 1 20 ? 7.698 5.288 11.914 1.00 83.58 21 THR E O 1
ATOM 2221 N N . ARG E 1 21 ? 9.796 4.512 11.712 1.00 83.86 22 ARG E N 1
ATOM 2222 C CA . ARG E 1 21 ? 9.351 3.330 11.020 1.00 80.97 22 ARG E CA 1
ATOM 2223 C C . ARG E 1 21 ? 8.576 2.677 12.154 1.00 80.36 22 ARG E C 1
ATOM 2224 O O . ARG E 1 21 ? 7.559 2.044 11.922 1.00 80.16 22 ARG E O 1
ATOM 2225 N N . SER E 1 22 ? 9.057 2.853 13.381 1.00 76.28 23 SER E N 1
ATOM 2226 C CA . SER E 1 22 ? 8.408 2.259 14.533 1.00 74.87 23 SER E CA 1
ATOM 2227 C C . SER E 1 22 ? 6.970 2.578 14.459 1.00 77.86 23 SER E C 1
ATOM 2228 O O . SER E 1 22 ? 6.113 1.770 14.794 1.00 76.42 23 SER E O 1
ATOM 2230 N N . ALA E 1 23 ? 6.696 3.786 14.005 1.00 77.22 24 ALA E N 1
ATOM 2231 C CA . ALA E 1 23 ? 5.279 4.187 13.906 1.00 74.96 24 ALA E CA 1
ATOM 2232 C C . ALA E 1 23 ? 4.583 3.732 12.618 1.00 75.56 24 ALA E C 1
ATOM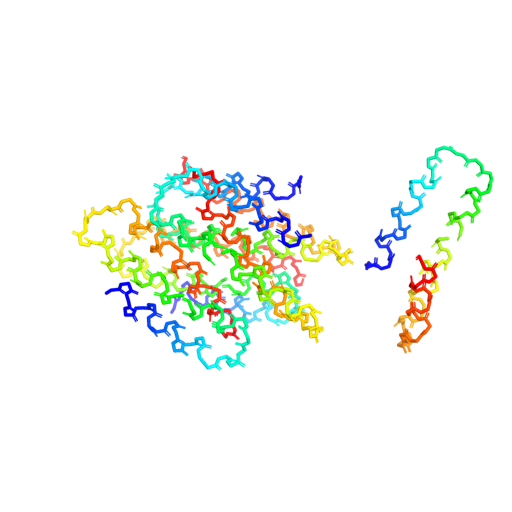 2233 O O . ALA E 1 23 ? 3.376 3.530 12.608 1.00 66.96 24 ALA E O 1
ATOM 2235 N N . ARG E 1 24 ? 5.319 3.580 11.527 1.00 82.31 25 ARG E N 1
ATOM 2236 C CA . ARG E 1 24 ? 4.697 3.035 10.321 1.00 78.85 25 ARG E CA 1
ATOM 2237 C C . ARG E 1 24 ? 4.828 1.550 10.493 1.00 76.70 25 ARG E C 1
ATOM 2238 O O . ARG E 1 24 ? 5.125 0.818 9.569 1.00 80.04 25 ARG E O 1
ATOM 2246 N N . THR E 1 25 ? 4.616 1.102 11.708 1.00 78.32 26 THR E N 1
ATOM 2247 C CA . THR E 1 25 ? 4.596 -0.295 12.000 1.00 75.42 26 THR E CA 1
ATOM 2248 C C . THR E 1 25 ? 3.329 -0.355 12.823 1.00 67.88 26 THR E C 1
ATOM 2249 O O . THR E 1 25 ? 2.644 -1.370 12.834 1.00 59.33 26 THR E O 1
ATOM 2253 N N . ALA E 1 26 ? 2.979 0.756 13.489 1.00 69.36 27 ALA E N 1
ATOM 2254 C CA . ALA E 1 26 ? 1.698 0.779 14.193 1.00 69.55 27 ALA E CA 1
ATOM 2255 C C . ALA E 1 26 ? 0.516 0.888 13.232 1.00 62.73 27 ALA E C 1
ATOM 2256 O O . ALA E 1 26 ? -0.574 0.385 13.532 1.00 62.99 27 ALA E O 1
ATOM 2258 N N . ILE E 1 27 ? 0.698 1.565 12.094 1.00 60.77 28 ILE E N 1
ATOM 2259 C CA . ILE E 1 27 ? -0.396 1.740 11.137 1.00 63.11 28 ILE E CA 1
ATOM 2260 C C . ILE E 1 27 ? -0.814 0.399 10.536 1.00 59.65 28 ILE E C 1
ATOM 2261 O O . ILE E 1 27 ? -2.007 0.080 10.465 1.00 56.92 28 ILE E O 1
ATOM 2266 N N . VAL E 1 28 ? 0.154 -0.403 10.090 1.00 59.85 29 VAL E N 1
ATOM 2267 C CA . VAL E 1 28 ? -0.150 -1.739 9.558 1.00 53.53 29 VAL E CA 1
ATOM 2268 C C . VAL E 1 28 ? -0.911 -2.604 10.552 1.00 56.29 29 VAL E C 1
ATOM 2269 O O . VAL E 1 28 ? -1.884 -3.271 10.190 1.00 43.62 29 VAL E O 1
ATOM 2278 N N . LEU E 1 30 ? -2.707 -1.637 12.764 1.00 55.49 31 LEU E N 1
ATOM 2279 C CA . LEU E 1 30 ? -3.991 -0.993 12.981 1.00 62.76 31 LEU E CA 1
ATOM 2280 C C . LEU E 1 30 ? -4.950 -1.346 11.860 1.00 57.61 31 LEU E C 1
ATOM 2281 O O . LEU E 1 30 ? -6.103 -1.657 12.126 1.00 51.57 31 LEU E O 1
ATOM 2286 N N . ALA E 1 31 ? -4.440 -1.331 10.619 1.00 58.64 32 ALA E N 1
ATOM 2287 C CA . ALA E 1 31 ? -5.219 -1.769 9.461 1.00 54.76 32 ALA E CA 1
ATOM 2288 C C . ALA E 1 31 ? -5.520 -3.257 9.524 1.00 58.87 32 ALA E C 1
ATOM 2289 O O . ALA E 1 31 ? -6.641 -3.687 9.224 1.00 52.88 32 ALA E O 1
ATOM 2291 N N . ASN E 1 32 ? -4.539 -4.058 9.933 1.00 58.85 33 ASN E N 1
ATOM 2292 C CA . ASN E 1 32 ? -4.796 -5.479 10.085 1.00 56.91 33 ASN E CA 1
ATOM 2293 C C . ASN E 1 32 ? -5.807 -5.718 11.198 1.00 54.54 33 ASN E C 1
ATOM 2294 O O . ASN E 1 32 ? -6.558 -6.699 11.153 1.00 47.32 33 ASN E O 1
ATOM 2299 N N . LEU E 1 33 ? -5.818 -4.854 12.219 1.00 53.90 34 LEU E N 1
ATOM 2300 C CA . LEU E 1 33 ? -6.861 -4.943 13.236 1.00 55.81 34 LEU E CA 1
ATOM 2301 C C . LEU E 1 33 ? -8.228 -4.591 12.645 1.00 52.56 34 LEU E C 1
ATOM 2302 O O . LEU E 1 33 ? -9.237 -5.181 13.051 1.00 53.22 34 LEU E O 1
ATOM 2307 N N . ILE E 1 34 ? -8.291 -3.656 11.685 1.00 51.93 35 ILE E N 1
ATOM 2308 C CA . ILE E 1 34 ? -9.550 -3.475 10.957 1.00 51.52 35 ILE E CA 1
ATOM 2309 C C . ILE E 1 34 ? -9.998 -4.779 10.330 1.00 51.52 35 ILE E C 1
ATOM 2310 O O . ILE E 1 34 ? -11.160 -5.180 10.458 1.00 53.27 35 ILE E O 1
ATOM 2314 N N . ALA E 1 35 ? -9.083 -5.456 9.645 1.00 50.91 36 ALA E N 1
ATOM 2315 C CA . ALA E 1 35 ? -9.456 -6.660 8.920 1.00 53.53 36 ALA E CA 1
ATOM 2316 C C . ALA E 1 35 ? -9.930 -7.763 9.857 1.00 58.45 36 ALA E C 1
ATOM 2317 O O . ALA E 1 35 ? -10.935 -8.427 9.580 1.00 58.20 36 ALA E O 1
ATOM 2319 N N . THR E 1 36 ? -9.242 -7.957 10.985 1.00 58.82 37 THR E N 1
ATOM 2320 C CA . THR E 1 36 ? -9.625 -9.030 11.901 1.00 55.87 37 THR E CA 1
ATOM 2321 C C . THR E 1 36 ? -10.959 -8.748 12.582 1.00 57.17 37 THR E C 1
ATOM 2322 O O . THR E 1 36 ? -11.754 -9.670 12.801 1.00 55.21 37 THR E O 1
ATOM 2324 N N . TYR E 1 37 ? -11.222 -7.486 12.932 1.00 54.34 38 TYR E N 1
ATOM 2325 C CA . TYR E 1 37 ? -12.481 -7.154 13.594 1.00 57.14 38 TYR E CA 1
ATOM 2326 C C . TYR E 1 37 ? -13.673 -7.401 12.683 1.00 55.48 38 TYR E C 1
ATOM 2327 O O . TYR E 1 37 ? -14.692 -7.949 13.119 1.00 58.47 38 TYR E O 1
ATOM 2336 N N . LYS E 1 38 ? -13.571 -6.992 11.417 1.00 48.93 39 LYS E N 1
ATOM 2337 C CA . LYS E 1 38 ? -14.678 -7.170 10.488 1.00 49.12 39 LYS E CA 1
ATOM 2338 C C . LYS E 1 38 ? -14.832 -8.618 10.042 1.00 51.45 39 LYS E C 1
ATOM 2339 O O . LYS E 1 38 ? -15.904 -8.992 9.556 1.00 45.16 39 LYS E O 1
ATOM 2341 N N . GLU E 1 39 ? -13.791 -9.437 10.196 1.00 48.50 40 GLU E N 1
ATOM 2342 C CA . GLU E 1 39 ? -13.865 -10.848 9.837 1.00 51.64 40 GLU E CA 1
ATOM 2343 C C . GLU E 1 39 ? -14.470 -11.692 10.952 1.00 52.58 40 GLU E C 1
ATOM 2344 O O . GLU E 1 39 ? -15.230 -12.626 10.679 1.00 46.44 40 GLU E O 1
ATOM 2345 N N . LEU E 1 40 ? -14.238 -11.322 12.193 1.00 50.12 41 LEU E N 1
ATOM 2346 C CA . LEU E 1 40 ? -14.792 -12.079 13.277 1.00 49.48 41 LEU E CA 1
ATOM 2347 C C . LEU E 1 40 ? -16.214 -11.617 13.561 1.00 51.36 41 LEU E C 1
ATOM 2348 O O . LEU E 1 40 ? -16.987 -12.306 14.210 1.00 50.31 41 LEU E O 1
ATOM 2351 N N . LYS E 1 41 ? -16.568 -10.469 13.028 1.00 48.37 42 LYS E N 1
ATOM 2352 C CA . LYS E 1 41 ? -17.892 -9.953 13.229 1.00 49.18 42 LYS E CA 1
ATOM 2353 C C . LYS E 1 41 ? -18.824 -10.688 12.325 1.00 50.60 42 LYS E C 1
ATOM 2354 O O . LYS E 1 41 ? -19.981 -10.891 12.647 1.00 51.00 42 LYS E O 1
ATOM 2356 N N . LYS E 1 42 ? -18.313 -11.097 11.189 1.00 44.26 43 LYS E N 1
ATOM 2357 C CA . LYS E 1 42 ? -19.110 -11.839 10.233 1.00 49.59 43 LYS E CA 1
ATOM 2358 C C . LYS E 1 42 ? -19.520 -13.225 10.709 1.00 47.27 43 LYS E C 1
ATOM 2359 O O . LYS E 1 42 ? -20.550 -13.735 10.303 1.00 50.11 43 LYS E O 1
ATOM 2361 N N . GLU E 1 43 ? -18.717 -13.834 11.559 1.00 50.60 44 GLU E N 1
ATOM 2362 C CA . GLU E 1 43 ? -19.011 -15.165 12.085 1.00 54.43 44 GLU E CA 1
ATOM 2363 C C . GLU E 1 43 ? -19.586 -15.128 13.488 1.00 57.99 44 GLU E C 1
ATOM 2364 O O . GLU E 1 43 ? -19.708 -16.150 14.136 1.00 58.30 44 GLU E O 1
ATOM 2365 N N . GLY E 1 44 ? -19.913 -13.944 13.967 1.00 58.69 45 GLY E N 1
ATOM 2366 C CA . GLY E 1 44 ? -20.472 -13.793 15.287 1.00 60.46 45 GLY E CA 1
ATOM 2367 C C . GLY E 1 44 ? -19.542 -14.173 16.392 1.00 63.33 45 GLY E C 1
ATOM 2368 O O . GLY E 1 44 ? -19.590 -15.293 16.863 1.00 67.67 45 GLY E O 1
ATOM 2369 N N . ASN E 1 45 ? -18.692 -13.254 16.811 1.00 66.28 46 ASN E N 1
ATOM 2370 C CA . ASN E 1 45 ? -17.811 -13.523 17.940 1.00 69.40 46 ASN E CA 1
ATOM 2371 C C . ASN E 1 45 ? -17.474 -12.251 18.690 1.00 70.53 46 ASN E C 1
ATOM 2372 O O . ASN E 1 45 ? -16.985 -11.293 18.105 1.00 70.45 46 ASN E O 1
ATOM 2377 N N . GLU E 1 46 ? -17.728 -12.246 19.985 1.00 65.55 47 GLU E N 1
ATOM 2378 C CA . GLU E 1 46 ? -17.393 -11.092 20.787 1.00 67.25 47 GLU E CA 1
ATOM 2379 C C . GLU E 1 46 ? -16.204 -11.408 21.681 1.00 67.09 47 GLU E C 1
ATOM 2380 O O . GLU E 1 46 ? -15.496 -10.512 22.112 1.00 63.42 47 GLU E O 1
ATOM 2382 N N . LYS E 1 47 ? -16.002 -12.685 21.978 1.00 65.48 48 LYS E N 1
ATOM 2383 C CA . LYS E 1 47 ? -14.893 -13.034 22.865 1.00 68.78 48 LYS E CA 1
ATOM 2384 C C . LYS E 1 47 ? -13.552 -12.570 22.308 1.00 64.87 48 LYS E C 1
ATOM 2385 O O . LYS E 1 47 ? -12.738 -11.986 23.034 1.00 61.19 48 LYS E O 1
ATOM 2387 N N . GLU E 1 48 ? -13.296 -12.822 21.025 1.00 65.62 49 GLU E N 1
ATOM 2388 C CA . GLU E 1 48 ? -12.044 -12.350 20.446 1.00 64.11 49 GLU E CA 1
ATOM 2389 C C . GLU E 1 48 ? -12.143 -10.889 20.031 1.00 64.20 49 GLU E C 1
ATOM 2390 O O . GLU E 1 48 ? -11.146 -10.163 20.090 1.00 58.99 49 GLU E O 1
ATOM 2392 N N . LEU E 1 49 ? -13.339 -10.448 19.626 1.00 65.15 50 LEU E N 1
ATOM 2393 C CA . LEU E 1 49 ? -13.540 -9.053 19.247 1.00 65.46 50 LEU E CA 1
ATOM 2394 C C . LEU E 1 49 ? -13.303 -8.117 20.423 1.00 66.25 50 LEU E C 1
ATOM 2395 O O . LEU E 1 49 ? -12.685 -7.060 20.267 1.00 65.49 50 LEU E O 1
ATOM 2397 N N . LYS E 1 50 ? -13.796 -8.475 21.607 1.00 58.43 51 LYS E N 1
ATOM 2398 C CA . LYS E 1 50 ? -13.494 -7.673 22.786 1.00 61.36 51 LYS E CA 1
ATOM 2399 C C . LYS E 1 50 ? -12.001 -7.675 23.091 1.00 61.60 51 LYS E C 1
ATOM 2400 O O . LYS E 1 50 ? -11.411 -6.621 23.354 1.00 62.39 51 LYS E O 1
ATOM 2402 N N . LEU E 1 51 ? -11.371 -8.853 23.068 1.00 59.79 52 LEU E N 1
ATOM 2403 C CA . LEU E 1 51 ? -9.933 -8.931 23.328 1.00 65.44 52 LEU E CA 1
ATOM 2404 C C . LEU E 1 51 ? -9.150 -8.091 22.328 1.00 69.11 52 LEU E C 1
ATOM 2405 O O . LEU E 1 51 ? -8.190 -7.394 22.687 1.00 67.89 52 LEU E O 1
ATOM 2410 N N . LEU E 1 52 ? -9.540 -8.184 21.064 1.00 64.04 53 LEU E N 1
ATOM 2411 C CA . LEU E 1 52 ? -8.978 -7.390 19.987 1.00 67.57 53 LEU E CA 1
ATOM 2412 C C . LEU E 1 52 ? -9.385 -5.916 20.101 1.00 61.76 53 LEU E C 1
ATOM 2413 O O . LEU E 1 52 ? -8.591 -5.025 19.775 1.00 63.95 53 LEU E O 1
ATOM 2418 N N . GLN E 1 53 ? -10.602 -5.635 20.578 1.00 63.33 54 GLN E N 1
ATOM 2419 C CA . GLN E 1 53 ? -10.957 -4.251 20.883 1.00 66.63 54 GLN E CA 1
ATOM 2420 C C . GLN E 1 53 ? -10.119 -3.723 22.040 1.00 63.17 54 GLN E C 1
ATOM 2421 O O . GLN E 1 53 ? -9.596 -2.608 21.979 1.00 64.11 54 GLN E O 1
ATOM 2423 N N . GLN E 1 54 ? -9.938 -4.532 23.079 1.00 61.26 55 GLN E N 1
ATOM 2424 C CA . GLN E 1 54 ? -9.063 -4.146 24.178 1.00 68.61 55 GLN E CA 1
ATOM 2425 C C . GLN E 1 54 ? -7.623 -4.029 23.699 1.00 69.07 55 GLN E C 1
ATOM 2426 O O . GLN E 1 54 ? -6.901 -3.107 24.095 1.00 63.44 55 GLN E O 1
ATOM 2428 N N . SER E 1 55 ? -7.178 -4.921 22.819 1.00 67.52 56 SER E N 1
ATOM 2429 C CA . SER E 1 55 ? -5.851 -4.769 22.228 1.00 61.37 56 SER E CA 1
ATOM 2430 C C . SER E 1 55 ? -5.824 -3.494 21.410 1.00 60.80 56 SER E C 1
ATOM 2431 O O . SER E 1 55 ? -4.770 -3.029 21.041 1.00 69.79 56 SER E O 1
ATOM 2434 N N . LEU E 1 56 ? -6.971 -2.911 21.140 1.00 60.53 57 LEU E N 1
ATOM 2435 C CA . LEU E 1 56 ? -7.022 -1.645 20.422 1.00 70.88 57 LEU E CA 1
ATOM 2436 C C . LEU E 1 56 ? -6.648 -0.393 21.241 1.00 81.15 57 LEU E C 1
ATOM 2437 O O . LEU E 1 56 ? -6.988 -0.287 22.407 1.00 71.33 57 LEU E O 1
#

Foldseek 3Di:
DVLLVLLVVLLVLLVVVPDPVSVVSNVSVVLVVVLVVCVVVVPVVVNVVSSVVSVVSCVVSVVVD/DVLLVLLVVLLVLLVVLVDPVSVVSNVSVVLVVVLVPCVVVVPVVVNVVSVVVSVVSVVVSVVSD/DLLVLLVVLLVLLVPVPDPVSVVSNVSVVLNVVLVVCVVVVPPVVNVVSVVVSVVSCVVSVND/DLLVVLVVLLVLLVVVVDPVSVVVNVSVVLVVVLVVVVVVPPPVVNVVSVVVSVVSVVVSVVVD/DVLLVVLVVLLVVLVPDDDVVSVVVNVSVVLVVVLVVCVVVDDVPVNVVSSVVD

Secondary structure (DSSP, 8-state):
-THHHHHHHHHHHHHTT--HHHHHHH--HHHHHHHHHHHHHT-HHHHHHHHHHHHHHHHHHHHH-/-THHHHHHHHHHHHHTT--HHHHHHH--HHHHHHHHHHHHHT-HHHHHHHHHHHHHHHHHHHHH-/-HHHHHHHHHHHHGGG-SHHHHHHH--HHHHHHHHHHHHHT-HHHHHHHHHHHHHHHHHSS--/-HHHHHHHHHHHHHTT--HHHHHHH--HHHHHHHHHHHHTT-HHHHHHHHHHHHHHHHHTTS--/-THHHHHHHHHHHHSSS--TTGGGT---HHHHHHHHHHHHTT-SHHHHHHHHT-

B-factor: mean 41.63, std 14.68, range [8.36, 109.64]

Nearest PDB structures (foldseek):
  7zcg-assembly1_B  TM=6.506E-01  e=2.836E+00  Homo sapiens
  4h6i-assembly1_A  TM=7.677E-01  e=7.793E+00  Staphylococcus aureus subsp. aureus Mu50
  7zcg-assembly1_B  TM=6.499E-01  e=5.337E+00  Homo sapiens
  6dm8-assembly2_B  TM=4.948E-01  e=5.010E+00  Escherichia coli K-12
  7zcg-assembly1_B  TM=6.383E-01  e=6.401E+00  Homo sapiens

Radius of gyration: 22.05 Å; Cα contacts (8 Å, |Δi|>4): 270; chains: 5; bounding box: 68×52×44 Å

Solvent-accessible surface area: 16426 Å² total